Protein AF-W7WCW1-F1 (afdb_monomer_lite)

Foldseek 3Di:
DAWQKWWAFPDPVDDIDMDGDDDDPDPPDDDDDDDDDDPPPCPQVSVQLVLVQLLCLQVVVCPPPPHGRTDIHGPDDPVPSNDLQEDEAEDADLPRDHQAVVNVPDDPPCPRHYYYQYQADSVSDGHPVVNVVVVVVVCVVCVVCCVVCVVVVQVVCCVVPNDRDDDDDDDDDPVPPPPQDPVNVVVVVVVVVVVPVPDDDDPVVVPPPDDPPPDD

Structure (mmCIF, N/CA/C/O backbone):
data_AF-W7WCW1-F1
#
_entry.id   AF-W7WCW1-F1
#
loop_
_atom_site.group_PDB
_atom_site.id
_atom_site.type_symbol
_atom_site.label_atom_id
_atom_site.label_alt_id
_atom_site.label_comp_id
_atom_site.label_asym_id
_atom_site.label_entity_id
_atom_site.label_seq_id
_atom_site.pdbx_PDB_ins_code
_atom_site.Cartn_x
_atom_site.Cartn_y
_atom_site.Cartn_z
_atom_site.occupancy
_atom_site.B_iso_or_equiv
_atom_site.auth_seq_id
_atom_site.auth_comp_id
_atom_site.auth_asym_id
_atom_site.auth_atom_id
_atom_site.pdbx_PDB_model_num
ATOM 1 N N . MET A 1 1 ? -0.002 -15.034 -1.365 1.00 75.38 1 MET A N 1
ATOM 2 C CA . MET A 1 1 ? 0.483 -14.955 -2.762 1.00 75.38 1 MET A CA 1
ATOM 3 C C . MET A 1 1 ? 1.820 -14.253 -2.814 1.00 75.38 1 MET A C 1
ATOM 5 O O . MET A 1 1 ? 2.013 -13.288 -2.084 1.00 75.38 1 MET A O 1
ATOM 9 N N . LYS A 1 2 ? 2.737 -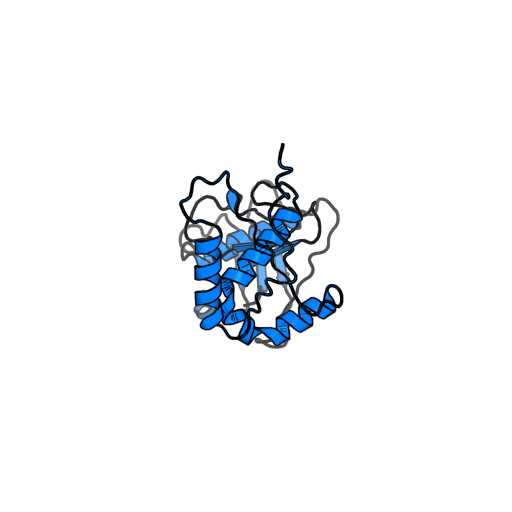14.757 -3.640 1.00 86.25 2 LYS A N 1
ATOM 10 C CA . LYS A 1 2 ? 4.131 -14.298 -3.705 1.00 86.25 2 LYS A CA 1
ATOM 11 C C . LYS A 1 2 ? 4.514 -14.122 -5.170 1.00 86.25 2 LYS A C 1
ATOM 13 O O . LYS A 1 2 ? 4.107 -14.931 -5.995 1.00 86.25 2 LYS A O 1
ATOM 18 N N . ILE A 1 3 ? 5.251 -13.070 -5.507 1.00 88.56 3 ILE A N 1
ATOM 19 C CA . ILE A 1 3 ? 5.678 -12.833 -6.892 1.00 88.56 3 ILE A CA 1
ATOM 20 C C . ILE A 1 3 ? 6.836 -13.784 -7.199 1.00 88.56 3 ILE A C 1
ATOM 22 O O . ILE A 1 3 ? 7.771 -13.877 -6.411 1.00 88.56 3 ILE A O 1
ATOM 26 N N . ARG A 1 4 ? 6.765 -14.492 -8.327 1.00 90.50 4 ARG A N 1
ATOM 27 C CA . ARG A 1 4 ? 7.848 -15.323 -8.867 1.00 90.50 4 ARG A CA 1
ATOM 28 C C . ARG A 1 4 ? 8.725 -14.516 -9.808 1.00 90.50 4 ARG A C 1
ATOM 30 O O . ARG A 1 4 ? 9.950 -14.530 -9.694 1.00 90.50 4 ARG A O 1
ATOM 37 N N . GLN A 1 5 ? 8.094 -13.803 -10.734 1.00 92.69 5 GLN A N 1
ATOM 38 C CA . GLN A 1 5 ? 8.798 -13.053 -11.760 1.00 92.69 5 GLN A CA 1
ATOM 39 C C . GLN A 1 5 ? 8.032 -11.784 -12.124 1.00 92.69 5 GLN A C 1
ATOM 41 O O . GLN A 1 5 ? 6.809 -11.790 -12.232 1.00 92.69 5 GLN A O 1
ATOM 46 N N . PHE A 1 6 ? 8.767 -10.705 -12.354 1.00 92.19 6 PHE A N 1
ATOM 47 C CA . PHE A 1 6 ? 8.274 -9.497 -13.003 1.00 92.19 6 PHE A CA 1
ATOM 48 C C . PHE A 1 6 ? 9.035 -9.296 -14.312 1.00 92.19 6 PHE A C 1
ATOM 50 O O . PHE A 1 6 ? 10.258 -9.427 -14.353 1.00 92.19 6 PHE A O 1
ATOM 57 N N . GLN A 1 7 ? 8.318 -8.970 -15.377 1.00 92.56 7 GLN A N 1
ATOM 58 C CA . GLN A 1 7 ? 8.866 -8.599 -16.671 1.00 92.56 7 GLN A CA 1
ATOM 59 C C . GLN A 1 7 ? 8.413 -7.180 -16.998 1.00 92.56 7 GLN A C 1
ATOM 61 O O . GLN A 1 7 ? 7.213 -6.913 -17.071 1.00 92.56 7 GLN A O 1
ATOM 66 N N . ALA A 1 8 ? 9.378 -6.285 -17.201 1.00 89.62 8 ALA A N 1
ATOM 67 C CA . ALA A 1 8 ? 9.096 -4.908 -17.573 1.00 89.62 8 ALA A CA 1
ATOM 68 C C . ALA A 1 8 ? 8.388 -4.838 -18.943 1.00 89.62 8 ALA A C 1
ATOM 70 O O . ALA A 1 8 ? 8.642 -5.690 -19.803 1.00 89.62 8 ALA A O 1
ATOM 71 N N . PRO A 1 9 ? 7.505 -3.847 -19.163 1.00 84.81 9 PRO A N 1
ATOM 72 C CA . PRO A 1 9 ? 6.907 -3.614 -20.473 1.00 84.81 9 PRO A CA 1
ATOM 73 C C . PRO A 1 9 ? 7.976 -3.327 -21.532 1.00 84.81 9 PRO A C 1
ATOM 75 O O . PRO A 1 9 ? 8.970 -2.655 -21.255 1.00 84.81 9 PRO A O 1
ATOM 78 N N . ASN A 1 10 ? 7.734 -3.801 -22.757 1.00 81.19 10 ASN A N 1
ATOM 79 C CA . ASN A 1 10 ? 8.479 -3.371 -23.939 1.00 81.19 10 ASN A CA 1
ATOM 80 C C . ASN A 1 10 ? 8.030 -1.951 -24.303 1.00 81.19 10 ASN A C 1
ATOM 82 O O . ASN A 1 10 ? 7.121 -1.758 -25.109 1.00 81.19 10 ASN A O 1
ATOM 86 N N . ASP A 1 11 ? 8.639 -0.965 -23.658 1.00 78.94 11 ASP A N 1
ATOM 87 C CA . ASP A 1 11 ? 8.530 0.443 -24.023 1.00 78.94 11 ASP A CA 1
ATOM 88 C C . ASP A 1 11 ? 9.738 0.794 -24.905 1.00 78.94 11 ASP A C 1
ATOM 90 O O . ASP A 1 11 ? 10.870 0.460 -24.555 1.00 78.94 11 ASP A O 1
ATOM 94 N N . SER A 1 12 ? 9.519 1.463 -26.042 1.00 60.91 12 SER A N 1
ATOM 95 C CA . SER A 1 12 ? 10.568 1.834 -27.011 1.00 60.91 12 SER A CA 1
ATOM 96 C C . SER A 1 12 ? 11.688 2.673 -26.402 1.00 60.91 12 SER A C 1
ATOM 98 O O . SER A 1 12 ? 12.758 2.816 -26.985 1.00 60.91 12 SER A O 1
ATOM 100 N N . SER A 1 13 ? 11.435 3.248 -25.232 1.00 75.50 13 SER A N 1
ATOM 101 C CA . SER A 1 13 ? 12.389 4.070 -24.515 1.00 75.50 13 SER A CA 1
ATOM 102 C C . SER A 1 13 ? 13.395 3.275 -23.668 1.00 75.50 13 SER A C 1
ATOM 104 O O . SER A 1 13 ? 14.397 3.871 -23.274 1.00 75.50 13 SER A O 1
ATOM 106 N N . PHE A 1 14 ? 13.200 1.968 -23.402 1.00 73.75 14 PHE A N 1
ATOM 107 C CA . PHE A 1 14 ? 14.056 1.211 -22.468 1.00 73.75 14 PHE A CA 1
ATOM 108 C C . PHE A 1 14 ? 14.305 -0.250 -22.840 1.00 73.75 14 PHE A C 1
ATOM 110 O O . PHE A 1 14 ? 13.447 -0.941 -23.380 1.00 73.75 14 PHE A O 1
ATOM 117 N N . THR A 1 15 ? 15.472 -0.752 -22.428 1.00 81.75 15 THR A N 1
ATOM 118 C CA . THR A 1 15 ? 15.785 -2.177 -22.506 1.00 81.75 15 THR A CA 1
ATOM 119 C C . THR A 1 15 ? 14.878 -2.952 -21.546 1.00 81.75 15 THR A C 1
ATOM 121 O O . THR A 1 15 ? 14.900 -2.686 -20.337 1.00 81.75 15 THR A O 1
ATOM 124 N N . PRO A 1 16 ? 14.080 -3.911 -22.038 1.00 84.12 16 PRO A N 1
ATOM 125 C CA . PRO A 1 16 ? 13.258 -4.741 -21.175 1.00 84.12 16 PRO A CA 1
ATOM 126 C C . PRO A 1 16 ? 14.143 -5.556 -20.233 1.00 84.12 16 PRO A C 1
ATOM 128 O O . PRO A 1 16 ? 15.179 -6.092 -20.623 1.00 84.12 16 PRO A O 1
ATOM 131 N N . PHE A 1 17 ? 13.713 -5.679 -18.981 1.00 90.25 17 PHE A N 1
ATOM 132 C CA . PHE A 1 17 ? 14.396 -6.485 -17.976 1.00 90.25 17 PHE A CA 1
ATOM 133 C C . PHE A 1 17 ? 13.415 -7.411 -17.262 1.00 90.25 17 PHE A C 1
ATOM 135 O O . PHE A 1 17 ? 12.197 -7.197 -17.257 1.00 90.25 17 PHE A O 1
ATOM 142 N N . LYS A 1 18 ? 13.967 -8.460 -16.651 1.00 93.00 18 LYS A N 1
ATOM 143 C CA . LYS A 1 18 ? 13.224 -9.434 -15.854 1.00 93.00 18 LYS A CA 1
ATOM 144 C C . LYS A 1 18 ? 13.789 -9.463 -14.441 1.00 93.00 18 LYS A C 1
ATOM 146 O O . LYS A 1 18 ? 14.995 -9.591 -14.260 1.00 93.00 18 LYS A O 1
ATOM 151 N N . LEU A 1 19 ? 12.910 -9.374 -13.451 1.00 92.69 19 LEU A N 1
ATOM 152 C CA . LEU A 1 19 ? 13.230 -9.606 -12.048 1.00 92.69 19 LEU A CA 1
ATOM 153 C C . LEU A 1 19 ? 12.704 -10.975 -11.651 1.00 92.69 19 LEU A C 1
ATOM 155 O O . LEU A 1 19 ? 11.523 -11.260 -11.839 1.00 92.69 19 LEU A O 1
ATOM 159 N N . ARG A 1 20 ? 13.576 -11.810 -11.091 1.00 94.38 20 ARG A N 1
ATOM 160 C CA . ARG A 1 20 ? 13.213 -13.106 -10.519 1.00 94.38 20 ARG A CA 1
ATOM 161 C C . ARG A 1 20 ? 13.348 -13.028 -9.011 1.00 94.38 20 ARG A C 1
ATOM 163 O O . ARG A 1 20 ? 14.376 -12.587 -8.506 1.00 94.38 20 ARG A O 1
ATOM 170 N N . PHE A 1 21 ? 12.306 -13.453 -8.317 1.00 91.75 21 PHE A N 1
ATOM 171 C CA . PHE A 1 21 ? 12.284 -13.522 -6.865 1.00 91.75 21 PHE A CA 1
ATOM 172 C C . PHE A 1 21 ? 12.574 -14.955 -6.428 1.00 91.75 21 PHE A C 1
ATOM 174 O O . PHE A 1 21 ? 12.247 -15.913 -7.137 1.00 91.75 21 PHE A O 1
ATOM 181 N N . SER A 1 22 ? 13.202 -15.108 -5.264 1.00 90.94 22 SER A N 1
ATOM 182 C CA . SER A 1 22 ? 13.456 -16.425 -4.690 1.00 90.94 22 SER A CA 1
ATOM 183 C C . SER A 1 22 ? 12.145 -17.166 -4.415 1.00 90.94 22 SER A C 1
ATOM 185 O O . SER A 1 22 ? 11.071 -16.578 -4.255 1.00 90.94 22 SER A O 1
ATOM 187 N N . ARG A 1 23 ? 12.224 -18.497 -4.401 1.00 88.25 23 ARG A N 1
ATOM 188 C CA . ARG A 1 23 ? 11.095 -19.322 -3.984 1.00 88.25 23 ARG A CA 1
ATOM 189 C C . ARG A 1 23 ? 10.981 -19.235 -2.456 1.00 88.25 23 ARG A C 1
ATOM 191 O O . ARG A 1 23 ? 12.004 -19.352 -1.787 1.00 88.25 23 ARG A O 1
ATOM 198 N N . PRO A 1 24 ? 9.780 -19.039 -1.895 1.00 86.69 24 PRO A N 1
ATOM 199 C CA . PRO A 1 24 ? 9.584 -19.171 -0.454 1.00 86.69 24 PRO A CA 1
ATOM 200 C C . PRO A 1 24 ? 9.846 -20.614 0.002 1.00 86.69 24 PRO A C 1
ATOM 202 O O . PRO A 1 24 ? 9.498 -21.549 -0.721 1.00 86.69 24 PRO A O 1
ATOM 205 N N . GLU A 1 25 ? 10.391 -20.796 1.205 1.00 87.50 25 GLU A N 1
ATOM 206 C CA . GLU A 1 25 ? 10.604 -22.129 1.790 1.00 87.50 25 GLU A CA 1
ATOM 207 C C . GLU A 1 25 ? 9.277 -22.865 2.004 1.00 87.50 25 GLU A C 1
ATOM 209 O O . GLU A 1 25 ? 9.130 -24.017 1.593 1.00 87.50 25 GLU A O 1
ATOM 214 N N . LYS A 1 26 ? 8.274 -22.175 2.563 1.00 86.19 26 LYS A N 1
ATOM 215 C CA . LYS A 1 26 ? 6.905 -22.690 2.707 1.00 86.19 26 LYS A CA 1
ATOM 216 C C . LYS A 1 26 ? 5.886 -21.748 2.081 1.00 86.19 26 LYS A C 1
ATOM 218 O O . LYS A 1 26 ? 6.089 -20.535 1.993 1.00 86.19 26 LYS A O 1
ATOM 223 N N . ALA A 1 27 ? 4.754 -22.302 1.649 1.00 79.31 27 ALA A N 1
ATOM 224 C CA . ALA A 1 27 ? 3.668 -21.530 1.042 1.00 79.31 27 ALA A CA 1
ATOM 225 C C . ALA A 1 27 ? 3.099 -20.468 2.002 1.00 79.31 27 ALA A C 1
ATOM 227 O O . ALA A 1 27 ? 2.873 -19.335 1.572 1.00 79.31 27 ALA A O 1
ATOM 228 N N . GLU A 1 28 ? 3.000 -20.797 3.289 1.00 81.00 28 GLU A N 1
ATOM 229 C CA . GLU A 1 28 ? 2.401 -19.953 4.334 1.00 81.00 28 GLU A CA 1
ATOM 230 C C . GLU A 1 28 ? 3.341 -18.871 4.886 1.00 81.00 28 GLU A C 1
ATOM 232 O O . GLU A 1 28 ? 2.880 -17.879 5.445 1.00 81.00 28 GLU A O 1
ATOM 237 N N . ASP A 1 29 ? 4.659 -19.023 4.713 1.00 82.50 29 ASP A N 1
ATOM 238 C CA . ASP A 1 29 ? 5.618 -18.112 5.344 1.00 82.50 29 ASP A CA 1
ATOM 239 C C . ASP A 1 29 ? 5.518 -16.694 4.776 1.00 82.50 29 ASP A C 1
ATOM 241 O O . ASP A 1 29 ? 5.300 -16.492 3.575 1.00 82.50 29 ASP A O 1
ATOM 245 N N . ASN A 1 30 ? 5.763 -15.697 5.626 1.00 81.19 30 ASN A N 1
ATOM 246 C CA . ASN A 1 30 ? 5.960 -14.330 5.163 1.00 81.19 30 ASN A CA 1
ATOM 247 C C . ASN A 1 30 ? 7.151 -14.282 4.202 1.00 81.19 30 ASN A C 1
ATOM 249 O O . ASN A 1 30 ? 8.205 -14.854 4.464 1.00 81.19 30 ASN A O 1
ATOM 253 N N . PHE A 1 31 ? 6.988 -13.578 3.086 1.00 84.94 31 PHE A N 1
ATOM 254 C CA . PHE A 1 31 ? 8.031 -13.446 2.079 1.00 84.94 31 PHE A CA 1
ATOM 255 C C . PHE A 1 31 ? 8.265 -11.974 1.787 1.00 84.94 31 PHE A C 1
ATOM 257 O O . PHE A 1 31 ? 7.342 -11.255 1.401 1.00 84.94 31 PHE A O 1
ATOM 264 N N . PHE A 1 32 ? 9.501 -11.533 1.984 1.00 87.19 32 PHE A N 1
ATOM 265 C CA . PHE A 1 32 ? 9.924 -10.167 1.728 1.00 87.19 32 PHE A CA 1
ATOM 266 C C . PHE A 1 32 ? 11.033 -10.162 0.682 1.00 87.19 32 PHE A C 1
ATOM 268 O O . PHE A 1 32 ? 11.808 -11.104 0.540 1.00 87.19 32 PHE A O 1
ATOM 275 N N . SER A 1 33 ? 11.094 -9.088 -0.090 1.00 87.00 33 SER A N 1
ATOM 276 C CA . SER A 1 33 ? 12.153 -8.866 -1.067 1.00 87.00 33 SER A CA 1
ATOM 277 C C . SER A 1 33 ? 12.586 -7.418 -0.977 1.00 87.00 33 SER A C 1
ATOM 279 O O . SER A 1 33 ? 11.750 -6.524 -0.848 1.00 87.00 33 SER A O 1
ATOM 281 N N . ILE A 1 34 ? 13.895 -7.192 -1.034 1.00 86.12 34 ILE A N 1
ATOM 282 C CA . ILE A 1 34 ? 14.480 -5.859 -0.930 1.00 86.12 34 ILE A CA 1
ATOM 283 C C . ILE A 1 34 ? 15.001 -5.471 -2.310 1.00 86.12 34 ILE A C 1
ATOM 285 O O . ILE A 1 34 ? 15.854 -6.150 -2.875 1.00 86.12 34 ILE A O 1
ATOM 289 N N . LEU A 1 35 ? 14.478 -4.374 -2.859 1.00 85.94 35 LEU A N 1
ATOM 290 C CA . LEU A 1 35 ? 14.935 -3.822 -4.131 1.00 85.94 35 LEU A CA 1
ATOM 291 C C . LEU A 1 35 ? 15.960 -2.713 -3.873 1.00 85.94 35 LEU A C 1
ATOM 293 O O . LEU A 1 35 ? 15.594 -1.597 -3.500 1.00 85.94 35 LEU A O 1
ATOM 297 N N . ILE A 1 36 ? 17.238 -3.017 -4.097 1.00 87.25 36 ILE A N 1
ATOM 298 C CA . ILE A 1 36 ? 18.366 -2.096 -3.893 1.00 87.25 36 ILE A CA 1
ATOM 299 C C . ILE A 1 36 ? 18.912 -1.642 -5.251 1.00 87.25 36 ILE A C 1
ATOM 301 O O . ILE A 1 36 ? 18.908 -2.386 -6.226 1.00 87.25 36 ILE A O 1
ATOM 305 N N . GLY A 1 37 ? 19.370 -0.396 -5.331 1.00 87.94 37 GLY A N 1
ATOM 306 C CA . GLY A 1 37 ? 20.040 0.150 -6.509 1.00 87.94 37 GLY A CA 1
ATOM 307 C C . GLY A 1 37 ? 20.341 1.635 -6.335 1.00 87.94 37 GLY A C 1
ATOM 308 O O . GLY A 1 37 ? 19.740 2.283 -5.474 1.00 87.94 37 GLY A O 1
ATOM 309 N N . ALA A 1 38 ? 21.232 2.184 -7.159 1.00 87.00 38 ALA A N 1
ATOM 310 C CA . ALA A 1 38 ? 21.599 3.601 -7.122 1.00 87.00 38 ALA A CA 1
ATOM 311 C C . ALA A 1 38 ? 20.397 4.543 -7.358 1.00 87.00 38 ALA A C 1
ATOM 313 O O . ALA A 1 38 ? 19.309 4.139 -7.789 1.00 87.00 38 ALA A O 1
ATOM 314 N N . ASN A 1 39 ? 20.561 5.830 -7.062 1.00 81.94 39 ASN A N 1
ATOM 315 C CA . ASN A 1 39 ? 19.558 6.826 -7.442 1.00 81.94 39 ASN A CA 1
ATOM 316 C C . ASN A 1 39 ? 19.414 6.867 -8.971 1.00 81.94 39 ASN A C 1
ATOM 318 O O . ASN A 1 39 ? 20.378 6.675 -9.701 1.00 81.94 39 ASN A O 1
ATOM 322 N N . GLY A 1 40 ? 18.185 7.042 -9.462 1.00 81.75 40 GLY A N 1
ATOM 323 C CA . GLY A 1 40 ? 17.901 6.997 -10.901 1.00 81.75 40 GLY A CA 1
ATOM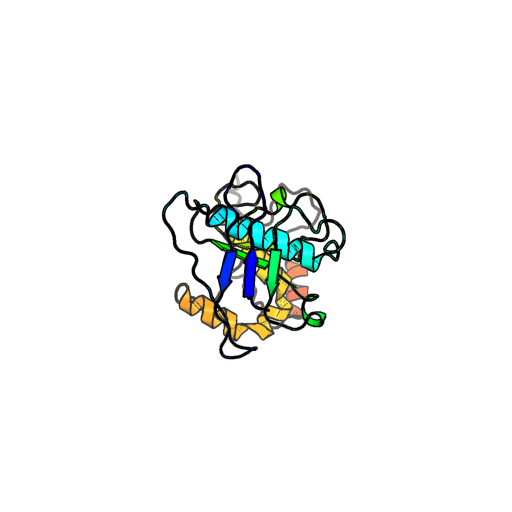 324 C C . GLY A 1 40 ? 17.694 5.595 -11.492 1.00 81.75 40 GLY A C 1
ATOM 325 O O . GLY A 1 40 ? 17.174 5.502 -12.599 1.00 81.75 40 GLY A O 1
ATOM 326 N N . THR A 1 41 ? 17.934 4.498 -10.753 1.00 85.25 41 THR A N 1
ATOM 327 C CA . THR A 1 41 ? 17.693 3.112 -11.236 1.00 85.25 41 THR A CA 1
ATOM 328 C C . THR A 1 41 ? 16.219 2.692 -11.260 1.00 85.25 41 THR A C 1
ATOM 330 O O . THR A 1 41 ? 15.892 1.511 -11.329 1.00 85.25 41 THR A O 1
ATOM 333 N N . ARG A 1 42 ? 15.296 3.659 -11.188 1.00 83.94 42 ARG A N 1
ATOM 334 C CA . ARG A 1 42 ? 13.858 3.461 -11.440 1.00 83.94 42 ARG A CA 1
ATOM 335 C C . ARG A 1 42 ? 13.136 2.482 -10.520 1.00 83.94 42 ARG A C 1
ATOM 337 O O . ARG A 1 42 ? 12.017 2.094 -10.829 1.00 83.94 42 ARG A O 1
ATOM 344 N N . LYS A 1 43 ? 13.694 2.181 -9.346 1.00 87.56 43 LYS A N 1
ATOM 345 C CA . LYS A 1 43 ? 13.060 1.345 -8.309 1.00 87.56 43 LYS A CA 1
ATOM 346 C C . LYS A 1 43 ? 11.569 1.666 -8.110 1.00 87.56 43 LYS A C 1
ATOM 348 O O . LYS A 1 43 ? 10.729 0.777 -8.156 1.00 87.56 43 LYS A O 1
ATOM 353 N N . SER A 1 44 ? 11.219 2.949 -7.986 1.00 81.50 44 SER A N 1
ATOM 354 C CA . SER A 1 44 ? 9.826 3.392 -7.817 1.00 81.50 44 SER A CA 1
ATOM 355 C C . SER A 1 44 ? 8.937 3.147 -9.044 1.00 81.50 44 SER A C 1
ATOM 357 O O . SER A 1 44 ? 7.745 2.902 -8.884 1.00 81.50 44 SER A O 1
ATOM 359 N N . ARG A 1 45 ? 9.494 3.209 -10.263 1.00 83.19 45 ARG A N 1
ATOM 360 C CA . ARG A 1 45 ? 8.775 2.878 -11.504 1.00 83.19 45 ARG A CA 1
ATOM 361 C C . ARG A 1 45 ? 8.490 1.380 -11.552 1.00 83.19 45 ARG A C 1
ATOM 363 O O . ARG A 1 45 ? 7.344 1.014 -11.734 1.00 83.19 45 ARG A O 1
ATOM 370 N N . THR A 1 46 ? 9.488 0.543 -11.277 1.00 87.62 46 THR A N 1
ATOM 371 C CA . THR A 1 46 ? 9.318 -0.915 -11.206 1.00 87.62 46 THR A CA 1
ATOM 372 C C . THR A 1 46 ? 8.226 -1.308 -10.211 1.00 87.62 46 THR A C 1
ATOM 374 O O . THR A 1 46 ? 7.354 -2.109 -10.529 1.00 87.62 46 THR A O 1
ATOM 377 N N . LEU A 1 47 ? 8.228 -0.712 -9.013 1.00 86.12 47 LEU A N 1
ATOM 378 C CA . LEU A 1 47 ? 7.190 -0.965 -8.009 1.00 86.12 47 LEU A CA 1
ATOM 379 C C . LEU A 1 47 ? 5.803 -0.515 -8.485 1.00 86.12 47 LEU A C 1
ATOM 381 O O . LEU A 1 47 ? 4.822 -1.206 -8.228 1.00 86.12 47 LEU A O 1
ATOM 385 N N . ARG A 1 48 ? 5.716 0.609 -9.205 1.00 81.56 48 ARG A N 1
ATOM 386 C CA . ARG A 1 48 ? 4.470 1.059 -9.838 1.00 81.56 48 ARG A CA 1
ATOM 387 C C . ARG A 1 48 ? 3.980 0.066 -10.883 1.00 81.56 48 ARG A C 1
ATOM 389 O O . ARG A 1 48 ? 2.826 -0.330 -10.811 1.00 81.56 48 ARG A O 1
ATOM 396 N N . ASP A 1 49 ? 4.853 -0.380 -11.778 1.00 85.38 49 ASP A N 1
ATOM 397 C CA . ASP A 1 49 ? 4.492 -1.323 -12.836 1.00 85.38 49 ASP A CA 1
ATOM 398 C C . ASP A 1 49 ? 4.006 -2.660 -12.236 1.00 85.38 49 ASP A C 1
ATOM 400 O O . ASP A 1 49 ? 3.008 -3.219 -12.689 1.00 85.38 49 ASP A O 1
ATOM 404 N N . ILE A 1 50 ? 4.635 -3.137 -11.151 1.00 86.75 50 ILE A N 1
ATOM 405 C CA . ILE A 1 50 ? 4.168 -4.310 -10.389 1.00 86.75 50 ILE A CA 1
ATOM 406 C C . ILE A 1 50 ? 2.761 -4.080 -9.818 1.00 86.75 50 ILE A C 1
ATOM 408 O O . ILE A 1 50 ? 1.904 -4.955 -9.942 1.00 86.75 50 ILE A O 1
ATOM 412 N N . ILE A 1 51 ? 2.508 -2.922 -9.196 1.00 83.50 51 ILE A N 1
ATOM 413 C CA . ILE A 1 51 ? 1.193 -2.578 -8.627 1.00 83.50 51 ILE A CA 1
ATOM 414 C C . ILE A 1 51 ? 0.129 -2.503 -9.726 1.00 83.50 51 ILE A C 1
ATOM 416 O O . ILE A 1 51 ? -0.980 -3.012 -9.542 1.00 83.50 51 ILE A O 1
ATOM 420 N N . ASP A 1 52 ? 0.456 -1.899 -10.865 1.00 80.44 52 ASP A N 1
ATOM 421 C CA . ASP A 1 52 ? -0.460 -1.741 -11.991 1.00 80.44 52 ASP A CA 1
ATOM 422 C C . ASP A 1 52 ? -0.817 -3.102 -12.601 1.00 80.44 52 ASP A C 1
ATOM 424 O O . ASP A 1 52 ? -1.998 -3.389 -12.823 1.00 80.44 52 ASP A O 1
ATOM 428 N N . LEU A 1 53 ? 0.173 -3.979 -12.796 1.00 82.88 53 LEU A N 1
ATOM 429 C CA . LEU A 1 53 ? -0.039 -5.353 -13.259 1.00 82.88 53 LEU A CA 1
ATOM 430 C C . LEU A 1 53 ? -0.876 -6.163 -12.264 1.00 82.88 53 LEU A C 1
ATOM 432 O O . LEU A 1 53 ? -1.882 -6.758 -12.652 1.00 82.88 53 LEU A O 1
ATOM 436 N N . ALA A 1 54 ? -0.531 -6.123 -10.976 1.00 82.94 54 ALA A N 1
ATOM 437 C CA . ALA A 1 54 ? -1.289 -6.788 -9.916 1.00 82.94 54 ALA A CA 1
ATOM 438 C C . ALA A 1 54 ? -2.750 -6.304 -9.862 1.00 82.94 54 ALA A C 1
ATOM 440 O O . ALA A 1 54 ? -3.679 -7.099 -9.707 1.00 82.94 54 ALA A O 1
ATOM 441 N N . SER A 1 55 ? -2.971 -5.002 -10.054 1.00 78.31 55 SER A N 1
ATOM 442 C CA . SER A 1 55 ? -4.311 -4.410 -10.054 1.00 78.31 55 SER A CA 1
ATOM 443 C C . SER A 1 55 ? -5.157 -4.860 -11.246 1.00 78.31 55 SER A C 1
ATOM 445 O O . SER A 1 55 ? -6.363 -5.095 -11.107 1.00 78.31 55 SER A O 1
ATOM 447 N N . ARG A 1 56 ? -4.534 -5.009 -12.422 1.00 76.94 56 ARG A N 1
ATOM 448 C CA . ARG A 1 56 ? -5.186 -5.543 -13.629 1.00 76.94 56 ARG A CA 1
ATOM 449 C C . ARG A 1 56 ? -5.544 -7.017 -13.467 1.00 76.94 56 ARG A C 1
ATOM 451 O O . ARG A 1 56 ? -6.668 -7.391 -13.795 1.00 76.94 56 ARG A O 1
ATOM 458 N N . MET A 1 57 ? -4.642 -7.818 -12.891 1.00 76.81 57 MET A N 1
ATOM 459 C CA . MET A 1 57 ? -4.899 -9.231 -12.581 1.00 76.81 57 MET A CA 1
ATOM 460 C C . MET A 1 57 ? -6.111 -9.400 -11.655 1.00 76.81 57 MET A C 1
ATOM 462 O O . MET A 1 57 ? -6.963 -10.248 -11.908 1.00 76.81 57 MET A O 1
ATOM 466 N N . ALA A 1 58 ? -6.241 -8.548 -10.633 1.00 75.38 58 ALA A N 1
ATOM 467 C CA . ALA A 1 58 ? -7.382 -8.580 -9.718 1.00 75.38 58 ALA A CA 1
ATOM 468 C C . ALA A 1 58 ? -8.717 -8.179 -10.382 1.00 75.38 58 ALA A C 1
ATOM 470 O O . ALA A 1 58 ? -9.772 -8.669 -9.993 1.00 75.38 58 ALA A O 1
ATOM 471 N N . SER A 1 59 ? -8.689 -7.306 -11.398 1.00 69.12 59 SER A N 1
ATOM 472 C CA . SER A 1 59 ? -9.897 -6.706 -11.994 1.00 69.12 59 SER A CA 1
ATOM 473 C C . SER A 1 59 ? -10.553 -7.542 -13.110 1.00 69.12 59 SER A C 1
ATOM 475 O O . SER A 1 59 ? -11.449 -7.031 -13.773 1.00 69.12 59 SER A O 1
ATOM 477 N N . ARG A 1 60 ? -10.109 -8.784 -13.372 1.00 61.28 60 ARG A N 1
ATOM 478 C CA . ARG A 1 60 ? -10.543 -9.642 -14.509 1.00 61.28 60 ARG A CA 1
ATOM 479 C C . ARG A 1 60 ? -10.342 -9.058 -15.924 1.00 61.28 60 ARG A C 1
ATOM 481 O O . ARG A 1 60 ? -10.645 -9.733 -16.895 1.00 61.28 60 ARG A O 1
ATOM 488 N N . GLU A 1 61 ? -9.735 -7.880 -16.067 1.00 58.50 61 GLU A N 1
ATOM 489 C CA . GLU A 1 61 ? -9.368 -7.263 -17.361 1.00 58.50 61 GLU A CA 1
ATOM 490 C C . GLU A 1 61 ? -8.121 -7.883 -18.015 1.00 58.50 61 GLU A C 1
ATOM 492 O O . GLU A 1 61 ? -7.620 -7.388 -19.022 1.00 58.50 61 GLU A O 1
ATOM 497 N N . ALA A 1 62 ? -7.575 -8.947 -17.426 1.00 52.84 62 ALA A N 1
ATOM 498 C CA . ALA A 1 62 ? -6.298 -9.530 -17.817 1.00 52.84 62 ALA A CA 1
ATOM 499 C C . ALA A 1 62 ? -6.288 -10.153 -19.228 1.00 52.84 62 ALA A C 1
ATOM 501 O O . ALA A 1 62 ? -5.210 -10.396 -19.759 1.00 52.84 62 ALA A O 1
ATOM 502 N N . LEU A 1 63 ? -7.452 -10.402 -19.837 1.00 50.34 63 LEU A N 1
ATOM 503 C CA . LEU A 1 63 ? -7.550 -11.120 -21.111 1.00 50.34 63 LEU A CA 1
ATOM 504 C C . LEU A 1 63 ? -7.382 -10.236 -22.360 1.00 50.34 63 LEU A C 1
ATOM 506 O O . LEU A 1 63 ? -7.023 -10.768 -23.403 1.00 50.34 63 LEU A O 1
ATOM 510 N N . GLU A 1 64 ? -7.558 -8.911 -22.282 1.00 48.31 64 GLU A N 1
ATOM 511 C CA . GLU A 1 64 ? -7.650 -8.073 -23.499 1.00 48.31 64 GLU A CA 1
ATOM 512 C C . GLU A 1 64 ? -6.397 -7.242 -23.842 1.00 48.31 64 GLU A C 1
ATOM 514 O O . GLU A 1 64 ? -6.300 -6.710 -24.943 1.00 48.31 64 GLU A O 1
ATOM 519 N N . TYR A 1 65 ? -5.387 -7.151 -22.967 1.00 48.38 65 TYR A N 1
ATOM 520 C CA . TYR A 1 65 ? -4.242 -6.231 -23.165 1.00 48.38 65 TYR A CA 1
ATOM 521 C C . TYR A 1 65 ? -2.861 -6.912 -23.184 1.00 48.38 65 TYR A C 1
ATOM 523 O O . TYR A 1 65 ? -1.852 -6.312 -22.801 1.00 48.38 65 TYR A O 1
ATOM 531 N N . GLY A 1 66 ? -2.808 -8.164 -23.647 1.00 48.16 66 GLY A N 1
ATOM 532 C CA . GLY A 1 66 ? -1.695 -9.101 -23.446 1.00 48.16 66 GLY A CA 1
ATOM 533 C C . GLY A 1 66 ? -0.292 -8.700 -23.927 1.00 48.16 66 GLY A C 1
ATOM 534 O O . GLY A 1 66 ? 0.668 -9.296 -23.459 1.00 48.16 66 GLY A O 1
ATOM 535 N N . ASN A 1 67 ? -0.107 -7.693 -24.788 1.00 51.94 67 ASN A N 1
ATOM 536 C CA . ASN A 1 67 ? 1.170 -7.579 -25.520 1.00 51.94 67 ASN A CA 1
ATOM 537 C C . ASN A 1 67 ? 1.999 -6.301 -25.286 1.00 51.94 67 ASN A C 1
ATOM 539 O O . ASN A 1 67 ? 3.113 -6.219 -25.796 1.00 51.94 67 ASN A O 1
ATOM 543 N N . LYS A 1 68 ? 1.530 -5.312 -24.505 1.00 56.50 68 LYS A N 1
ATOM 544 C CA . LYS A 1 68 ? 2.284 -4.047 -24.283 1.00 56.50 68 LYS A CA 1
ATOM 545 C C . LYS A 1 68 ? 2.583 -3.692 -22.819 1.00 56.50 68 LYS A C 1
ATOM 547 O O . LYS A 1 68 ? 3.291 -2.726 -22.565 1.00 56.50 68 LYS A O 1
ATOM 552 N N . ALA A 1 69 ? 2.068 -4.447 -21.847 1.00 68.69 69 ALA A N 1
ATOM 553 C CA . ALA A 1 69 ? 2.057 -4.023 -20.441 1.00 68.69 69 ALA A CA 1
ATOM 554 C C . ALA A 1 69 ? 3.149 -4.639 -19.542 1.00 68.69 69 ALA A C 1
ATOM 556 O O . ALA A 1 69 ? 3.240 -4.263 -18.377 1.00 68.69 69 ALA A O 1
ATOM 557 N N . GLY A 1 70 ? 3.984 -5.547 -20.059 1.00 83.00 70 GLY A N 1
ATOM 558 C CA . GLY A 1 70 ? 4.872 -6.367 -19.226 1.00 83.00 70 GLY A CA 1
ATOM 559 C C . GLY A 1 70 ? 4.146 -7.596 -18.672 1.00 83.00 70 GLY A C 1
ATOM 560 O O . GLY A 1 70 ? 3.057 -7.932 -19.133 1.00 83.00 70 GLY A O 1
ATOM 561 N N . GLY A 1 71 ? 4.750 -8.287 -17.705 1.00 86.94 71 GLY A N 1
ATOM 562 C CA . GLY A 1 71 ? 4.212 -9.535 -17.156 1.00 86.94 71 GLY A CA 1
ATOM 563 C C . GLY A 1 71 ? 4.502 -9.710 -15.670 1.00 86.94 71 GLY A C 1
ATOM 564 O O . GLY A 1 71 ? 5.566 -9.328 -15.186 1.00 86.94 71 GLY A O 1
ATOM 565 N N . LEU A 1 72 ? 3.555 -10.302 -14.944 1.00 87.44 72 LEU A N 1
ATOM 566 C CA . LEU A 1 72 ? 3.713 -10.667 -13.541 1.00 87.44 72 LEU A CA 1
ATOM 567 C C . LEU A 1 72 ? 3.352 -12.142 -13.370 1.00 87.44 72 LEU A C 1
ATOM 569 O O . LEU A 1 72 ? 2.231 -12.555 -13.650 1.00 87.44 72 LEU A O 1
ATOM 573 N N . GLU A 1 73 ? 4.315 -12.930 -12.913 1.00 87.69 73 GLU A N 1
ATOM 574 C CA . GLU A 1 73 ? 4.145 -14.343 -12.602 1.00 87.69 73 GLU A CA 1
ATOM 575 C C . GLU A 1 73 ? 4.137 -14.512 -11.083 1.00 87.69 73 GLU A C 1
ATOM 577 O O . GLU A 1 73 ? 5.001 -13.967 -10.389 1.00 87.69 73 GLU A O 1
ATOM 582 N N . LEU A 1 74 ? 3.171 -15.262 -10.557 1.00 86.44 74 LEU A N 1
ATOM 583 C CA . LEU A 1 74 ? 3.021 -15.516 -9.125 1.00 86.44 74 LEU A CA 1
ATOM 584 C C . LEU A 1 74 ? 3.383 -16.970 -8.802 1.00 86.44 74 LEU A C 1
ATOM 586 O O . LEU A 1 74 ? 3.176 -17.870 -9.609 1.00 86.44 74 LEU A O 1
ATOM 590 N N . TRP A 1 75 ? 3.902 -17.199 -7.600 1.00 84.44 75 TRP A N 1
ATOM 591 C CA . TRP A 1 75 ? 3.951 -18.525 -6.997 1.00 84.44 75 TRP A CA 1
ATOM 592 C C . TRP A 1 75 ? 2.527 -18.925 -6.573 1.00 84.44 75 TRP A C 1
ATOM 594 O O . TRP A 1 75 ? 1.916 -18.214 -5.770 1.00 84.44 75 TRP A O 1
ATOM 604 N N . GLY A 1 76 ? 2.021 -20.036 -7.115 1.00 74.06 76 GLY A N 1
ATOM 605 C CA . GLY A 1 76 ? 0.657 -20.546 -6.903 1.00 74.06 76 GLY A CA 1
ATOM 606 C C . GLY A 1 76 ? 0.036 -21.053 -8.213 1.00 74.06 76 GLY A C 1
ATOM 607 O O . GLY A 1 76 ? 0.493 -20.689 -9.296 1.00 74.06 76 GLY A O 1
ATOM 608 N N . GLY A 1 77 ? -0.969 -21.930 -8.137 1.00 64.19 77 GLY A N 1
ATOM 609 C CA . GLY A 1 77 ? -1.671 -22.446 -9.324 1.00 64.19 77 GLY A CA 1
ATOM 610 C C . GLY A 1 77 ? -2.543 -21.378 -10.002 1.00 64.19 77 GLY A C 1
ATOM 611 O O . GLY A 1 77 ? -2.945 -20.404 -9.369 1.00 64.19 77 GLY A O 1
ATOM 612 N N . SER A 1 78 ? -2.897 -21.561 -11.281 1.00 58.88 78 SER A N 1
ATOM 613 C CA . SER A 1 78 ? -3.699 -20.583 -12.047 1.00 58.88 78 SER A CA 1
ATOM 614 C C . SER A 1 78 ? -5.071 -20.266 -11.426 1.00 58.88 78 SER A C 1
ATOM 616 O O . SER A 1 78 ? -5.608 -19.176 -11.620 1.00 58.88 78 SER A O 1
ATOM 618 N N . LEU A 1 79 ? -5.611 -21.189 -10.625 1.00 57.75 79 LEU A N 1
ATOM 619 C CA . LEU A 1 79 ? -6.855 -21.030 -9.867 1.00 57.75 79 LEU A CA 1
ATOM 620 C C . LEU A 1 79 ? -6.714 -20.078 -8.661 1.00 57.75 79 LEU A C 1
ATOM 622 O O . LEU A 1 79 ? -7.686 -19.415 -8.298 1.00 57.75 79 LEU A O 1
ATOM 626 N N . GLU A 1 80 ? -5.514 -19.934 -8.089 1.00 55.59 80 GLU A N 1
ATOM 627 C CA . GLU A 1 80 ? -5.226 -19.016 -6.971 1.00 55.59 80 GLU A CA 1
ATOM 628 C C . GLU A 1 80 ? -4.945 -17.577 -7.430 1.00 55.59 80 GLU A C 1
ATOM 630 O O . GLU A 1 80 ? -5.054 -16.637 -6.640 1.00 55.59 80 GLU A O 1
ATOM 635 N N . LEU A 1 81 ? -4.661 -17.368 -8.724 1.00 52.34 81 LEU A N 1
ATOM 636 C CA . LEU A 1 81 ? -4.382 -16.047 -9.318 1.00 52.34 81 LEU A CA 1
ATOM 637 C C . LEU A 1 81 ? -5.533 -15.037 -9.144 1.00 52.34 81 LEU A C 1
ATOM 639 O O . LEU A 1 81 ? -5.349 -13.841 -9.368 1.00 52.34 81 LEU A O 1
ATOM 643 N N . ARG A 1 82 ? -6.721 -15.492 -8.727 1.00 57.91 82 ARG A N 1
ATOM 644 C CA . ARG A 1 82 ? -7.918 -14.664 -8.523 1.00 57.91 82 ARG A CA 1
ATOM 645 C C . ARG A 1 82 ? -7.934 -13.846 -7.226 1.00 57.91 82 ARG A C 1
ATOM 647 O O . ARG A 1 82 ? -8.913 -13.139 -7.009 1.00 57.91 82 ARG A O 1
ATOM 654 N N . SER A 1 83 ? -6.928 -13.918 -6.348 1.00 66.38 83 SER A N 1
ATOM 655 C CA . SER A 1 83 ? -7.122 -13.461 -4.960 1.00 66.38 83 SER A CA 1
ATOM 656 C C . SER A 1 83 ? -6.191 -12.355 -4.445 1.00 66.38 83 SER A C 1
ATOM 658 O O . SER A 1 83 ? -5.910 -12.334 -3.241 1.00 66.38 83 SER A O 1
ATOM 660 N N . ILE A 1 84 ? -5.684 -11.426 -5.275 1.00 75.75 84 ILE A N 1
ATOM 661 C CA . ILE A 1 84 ? -4.998 -10.242 -4.713 1.00 75.75 84 ILE A CA 1
ATOM 662 C C . ILE A 1 84 ? -6.093 -9.388 -4.078 1.00 75.75 84 ILE A C 1
ATOM 664 O O . ILE A 1 84 ? -6.776 -8.636 -4.760 1.00 75.75 84 ILE A O 1
ATOM 668 N N . ARG A 1 85 ? -6.294 -9.554 -2.767 1.00 76.94 85 ARG A N 1
ATOM 669 C CA . ARG A 1 85 ? -7.343 -8.846 -2.018 1.00 76.94 85 ARG A CA 1
ATOM 670 C C . ARG A 1 85 ? -6.945 -7.409 -1.703 1.00 76.94 85 ARG A C 1
ATOM 672 O O . ARG A 1 85 ? -7.793 -6.529 -1.642 1.00 76.94 85 ARG A O 1
ATOM 679 N N . LYS A 1 86 ? -5.651 -7.188 -1.458 1.00 81.94 86 LYS A N 1
ATOM 680 C CA . LYS A 1 86 ? -5.114 -5.902 -1.025 1.00 81.94 86 LYS A CA 1
ATOM 681 C C . LYS A 1 86 ? -3.658 -5.755 -1.439 1.00 81.94 86 LYS A C 1
ATOM 683 O O . LYS A 1 86 ? -2.867 -6.683 -1.309 1.00 81.94 86 LYS A O 1
ATOM 688 N N . ILE A 1 87 ? -3.315 -4.554 -1.866 1.00 81.69 87 ILE A N 1
ATOM 689 C CA . ILE A 1 87 ? -1.973 -4.063 -2.121 1.00 81.69 87 ILE A CA 1
ATOM 690 C C . ILE A 1 87 ? -1.758 -2.907 -1.147 1.00 81.69 87 ILE A C 1
ATOM 692 O O . ILE A 1 87 ? -2.536 -1.950 -1.123 1.00 81.69 87 ILE A O 1
ATOM 696 N N . ILE A 1 88 ? -0.721 -3.010 -0.320 1.00 81.62 88 ILE A N 1
ATOM 697 C CA . ILE A 1 88 ? -0.355 -1.975 0.645 1.00 81.62 88 ILE A CA 1
ATOM 698 C C . ILE A 1 88 ? 1.029 -1.460 0.269 1.00 81.62 88 ILE A C 1
ATOM 700 O O . ILE A 1 88 ? 1.992 -2.220 0.261 1.00 81.62 88 ILE A O 1
ATOM 704 N N . ALA A 1 89 ? 1.119 -0.173 -0.044 1.00 81.12 89 ALA A N 1
ATOM 705 C CA . ALA A 1 89 ? 2.380 0.529 -0.216 1.00 81.12 89 ALA A CA 1
ATOM 706 C C . ALA A 1 89 ? 2.689 1.302 1.068 1.00 81.12 89 ALA A C 1
ATOM 708 O O . ALA A 1 89 ? 1.896 2.146 1.483 1.00 81.12 89 ALA A O 1
ATOM 709 N N . LEU A 1 90 ? 3.828 1.007 1.692 1.00 78.25 90 LEU A N 1
ATOM 710 C CA . LEU A 1 90 ? 4.303 1.665 2.907 1.00 78.25 90 LEU A CA 1
ATOM 711 C C . LEU A 1 90 ? 5.532 2.518 2.571 1.00 78.25 90 LEU A C 1
ATOM 713 O O . LEU A 1 90 ? 6.456 2.031 1.922 1.00 78.25 90 LEU A O 1
ATOM 717 N N . SER A 1 91 ? 5.560 3.764 3.034 1.00 77.31 91 SER A N 1
ATOM 718 C CA . SER A 1 91 ? 6.724 4.642 2.927 1.00 77.31 91 SER A CA 1
ATOM 719 C C . SER A 1 91 ? 7.008 5.357 4.243 1.00 77.31 91 SER A C 1
ATOM 721 O O . SER A 1 91 ? 6.107 5.923 4.863 1.00 77.31 91 SER A O 1
ATOM 723 N N . GLY A 1 92 ? 8.284 5.368 4.632 1.00 72.31 92 GLY A N 1
ATOM 724 C CA . GLY A 1 92 ? 8.786 6.152 5.761 1.00 72.31 92 GLY A CA 1
ATOM 725 C C . GLY A 1 92 ? 9.303 7.540 5.371 1.00 72.31 92 GLY A C 1
ATOM 726 O O . GLY A 1 92 ? 9.526 8.366 6.252 1.00 72.31 92 GLY A O 1
ATOM 727 N N . VAL A 1 93 ? 9.489 7.824 4.074 1.00 72.12 93 VAL A N 1
ATOM 728 C CA . VAL A 1 93 ? 10.182 9.034 3.608 1.00 72.12 93 VAL A CA 1
ATOM 729 C C . VAL A 1 93 ? 9.315 9.835 2.646 1.00 72.12 93 VAL A C 1
ATOM 731 O O . VAL A 1 93 ? 8.748 9.327 1.685 1.00 72.12 93 VAL A O 1
ATOM 734 N N . ALA A 1 94 ? 9.264 11.150 2.856 1.00 68.06 94 ALA A N 1
ATOM 735 C CA . ALA A 1 94 ? 8.525 12.080 2.007 1.00 68.06 94 ALA A CA 1
ATOM 736 C C . ALA A 1 94 ? 9.002 12.126 0.549 1.00 68.06 94 ALA A C 1
ATOM 738 O O . ALA A 1 94 ? 8.305 12.677 -0.299 1.00 68.06 94 ALA A O 1
ATOM 739 N N . THR A 1 95 ? 10.174 11.591 0.222 1.00 71.69 95 THR A N 1
ATOM 740 C CA . THR A 1 95 ? 10.714 11.577 -1.141 1.00 71.69 95 THR A CA 1
ATOM 741 C C . THR A 1 95 ? 10.263 10.358 -1.942 1.00 71.69 95 THR A C 1
ATOM 743 O O . THR A 1 95 ? 10.258 10.442 -3.176 1.00 71.69 95 THR A O 1
ATOM 746 N N . ASP A 1 96 ? 9.795 9.292 -1.287 1.00 73.31 96 ASP A N 1
ATOM 747 C CA . ASP A 1 96 ? 9.334 8.083 -1.963 1.00 73.31 96 ASP A CA 1
ATOM 748 C C . ASP A 1 96 ? 8.139 8.384 -2.866 1.00 73.31 96 ASP A C 1
ATOM 750 O O . ASP A 1 96 ? 7.161 9.036 -2.488 1.00 73.31 96 ASP A O 1
ATOM 754 N N . ARG A 1 97 ? 8.223 7.903 -4.107 1.00 70.19 97 ARG A N 1
ATOM 755 C CA . ARG A 1 97 ? 7.218 8.153 -5.145 1.00 70.19 97 ARG A CA 1
ATOM 756 C C . ARG A 1 97 ? 6.423 6.891 -5.459 1.00 70.19 97 ARG A C 1
ATOM 758 O O . ARG A 1 97 ? 6.523 6.351 -6.562 1.00 70.19 97 ARG A O 1
ATOM 765 N N . PHE A 1 98 ? 5.616 6.433 -4.509 1.00 74.00 98 PHE A N 1
ATOM 766 C CA . PHE A 1 98 ? 4.597 5.425 -4.799 1.00 74.00 98 PHE A CA 1
ATOM 767 C C . PHE A 1 98 ? 3.429 6.039 -5.593 1.00 74.00 98 PHE A C 1
ATOM 769 O O . PHE A 1 98 ? 3.228 7.255 -5.545 1.00 74.00 98 PHE A O 1
ATOM 776 N N . PRO A 1 99 ? 2.680 5.240 -6.372 1.00 67.25 99 PRO A N 1
ATOM 777 C CA . PRO A 1 99 ? 1.470 5.714 -7.042 1.00 67.25 99 PRO A CA 1
ATOM 778 C C . PRO A 1 99 ? 0.471 6.242 -6.006 1.00 67.25 99 PRO A C 1
ATOM 780 O O . PRO A 1 99 ? 0.245 5.593 -4.980 1.00 67.25 99 PRO A O 1
ATOM 783 N N . SER A 1 100 ? -0.138 7.401 -6.259 1.00 65.69 100 SER A N 1
ATOM 784 C CA . SER A 1 100 ? -1.245 7.872 -5.426 1.00 65.69 100 SER A CA 1
ATOM 785 C C . SER A 1 100 ? -2.566 7.292 -5.939 1.00 65.69 100 SER A C 1
ATOM 787 O O . SER A 1 100 ? -2.679 6.864 -7.089 1.00 65.69 100 SER A O 1
ATOM 789 N N . ARG A 1 101 ? -3.610 7.287 -5.102 1.00 62.47 101 ARG A N 1
ATOM 790 C CA . ARG A 1 101 ? -4.956 6.871 -5.539 1.00 62.47 101 ARG A CA 1
ATOM 791 C C . ARG A 1 101 ? -5.469 7.697 -6.726 1.00 62.47 101 ARG A C 1
ATOM 793 O O . ARG A 1 101 ? -6.208 7.172 -7.550 1.00 62.47 101 ARG A O 1
ATOM 800 N N . LEU A 1 102 ? -5.020 8.947 -6.870 1.00 54.38 102 LEU A N 1
ATOM 801 C CA . LEU A 1 102 ? -5.389 9.819 -7.989 1.00 54.38 102 LEU A CA 1
ATOM 802 C C . LEU A 1 102 ? -4.779 9.383 -9.320 1.00 54.38 102 LEU A C 1
ATOM 804 O O . LEU A 1 102 ? -5.407 9.576 -10.356 1.00 54.38 102 LEU A O 1
ATOM 808 N N . THR A 1 103 ? -3.593 8.768 -9.316 1.00 57.25 103 THR A N 1
ATOM 809 C CA . THR A 1 103 ? -3.004 8.231 -10.553 1.00 57.25 103 THR A CA 1
ATOM 810 C C . THR A 1 103 ? -3.703 6.957 -11.027 1.00 57.25 103 THR A C 1
ATOM 812 O O . THR A 1 103 ? -3.563 6.586 -12.183 1.00 57.25 103 THR A O 1
ATOM 815 N N . LEU A 1 104 ? -4.504 6.321 -10.164 1.00 59.88 104 LEU A N 1
ATOM 816 C CA . LEU A 1 104 ? -5.338 5.164 -10.504 1.00 59.88 104 LEU A CA 1
ATOM 817 C C . LEU A 1 104 ? -6.735 5.571 -11.024 1.00 59.88 104 LEU A C 1
ATOM 819 O O . LEU A 1 104 ? -7.633 4.726 -11.089 1.00 59.88 104 LEU A O 1
ATOM 823 N N . ARG A 1 105 ? -6.941 6.857 -11.370 1.00 49.62 105 ARG A N 1
ATOM 824 C CA . ARG A 1 105 ? -8.199 7.390 -11.920 1.00 49.62 105 ARG A CA 1
ATOM 825 C C . ARG A 1 105 ? -8.642 6.553 -13.121 1.00 49.62 105 ARG A C 1
ATOM 827 O O . ARG A 1 105 ? -8.007 6.545 -14.166 1.00 49.62 105 ARG A O 1
ATOM 834 N N . GLY A 1 106 ? -9.748 5.844 -12.931 1.00 54.66 106 GLY A N 1
ATOM 835 C CA . GLY A 1 106 ? -10.356 4.994 -13.947 1.00 54.66 106 GLY A CA 1
ATOM 836 C C . GLY A 1 106 ? -11.427 4.065 -13.389 1.00 54.66 106 GLY A C 1
ATOM 837 O O . GLY A 1 106 ? -12.363 3.739 -14.105 1.00 54.66 106 GLY A O 1
ATOM 838 N N . LYS A 1 107 ? -11.357 3.663 -12.109 1.00 53.88 107 LYS A N 1
ATOM 839 C CA . LYS A 1 107 ? -12.337 2.723 -11.534 1.00 53.88 107 LYS A CA 1
ATOM 840 C C . LYS A 1 107 ? -12.661 3.032 -10.078 1.00 53.88 107 LYS A C 1
ATOM 842 O O . LYS A 1 107 ? -11.837 2.799 -9.198 1.00 53.88 107 LYS A O 1
ATOM 847 N N . ARG A 1 108 ? -13.883 3.526 -9.838 1.00 53.62 108 ARG A N 1
ATOM 848 C CA . ARG A 1 108 ? -14.449 3.809 -8.502 1.00 53.62 108 ARG A CA 1
ATOM 849 C C . ARG A 1 108 ? -14.395 2.599 -7.553 1.00 53.62 108 ARG A C 1
ATOM 851 O O . ARG A 1 108 ? -14.348 2.794 -6.349 1.00 53.62 108 ARG A O 1
ATOM 858 N N . ASP A 1 109 ? -14.292 1.387 -8.094 1.00 55.03 109 ASP A N 1
ATOM 859 C CA . ASP A 1 109 ? -14.319 0.123 -7.345 1.00 55.03 109 ASP A CA 1
ATOM 860 C C . ASP A 1 109 ? -12.940 -0.356 -6.830 1.00 55.03 109 ASP A C 1
ATOM 862 O O . ASP A 1 109 ? -12.819 -1.363 -6.142 1.00 55.03 109 ASP A O 1
ATOM 866 N N . ARG A 1 110 ? -11.846 0.360 -7.142 1.00 59.00 110 ARG A N 1
ATOM 867 C CA . ARG A 1 110 ? -10.478 -0.026 -6.720 1.00 59.00 110 ARG A CA 1
ATOM 868 C C . ARG A 1 110 ? -10.048 0.540 -5.362 1.00 59.00 110 ARG A C 1
ATOM 870 O O . ARG A 1 110 ? -8.905 0.324 -4.952 1.00 59.00 110 ARG A O 1
ATOM 877 N N . GLY A 1 111 ? -10.931 1.257 -4.660 1.00 60.34 111 GLY A N 1
ATOM 878 C CA . GLY A 1 111 ? -10.632 1.873 -3.359 1.00 60.34 111 GLY A CA 1
ATOM 879 C C . GLY A 1 111 ? -10.139 0.865 -2.315 1.00 60.34 111 GLY A C 1
ATOM 880 O O . GLY A 1 111 ? -9.214 1.166 -1.548 1.00 60.34 111 GLY A O 1
ATOM 881 N N . ASP A 1 112 ? -10.676 -0.354 -2.371 1.00 69.94 112 ASP A N 1
ATOM 882 C CA . ASP A 1 112 ? -10.304 -1.440 -1.472 1.00 69.94 112 ASP A CA 1
ATOM 883 C C . ASP A 1 112 ? -9.071 -2.208 -1.914 1.00 69.94 112 ASP A C 1
ATOM 885 O O . ASP A 1 112 ? -8.366 -2.717 -1.053 1.00 69.94 112 ASP A O 1
ATOM 889 N N . LEU A 1 113 ? -8.711 -2.216 -3.196 1.00 77.19 113 LEU A N 1
ATOM 890 C CA . LEU A 1 113 ? -7.565 -2.993 -3.659 1.00 77.19 113 LEU A CA 1
ATOM 891 C C . LEU A 1 113 ? -6.225 -2.352 -3.286 1.00 77.19 113 LEU A C 1
ATOM 893 O O . LEU A 1 113 ? -5.295 -3.071 -2.948 1.00 77.19 113 LEU A O 1
ATOM 897 N N . TYR A 1 114 ? -6.108 -1.022 -3.307 1.00 80.25 114 TYR A N 1
ATOM 898 C CA . TYR A 1 114 ? -4.837 -0.330 -3.063 1.00 80.25 114 TYR A CA 1
ATOM 899 C C . TYR A 1 114 ? -4.912 0.644 -1.883 1.00 80.25 114 TYR A C 1
ATOM 901 O O . TYR A 1 114 ? -5.791 1.510 -1.805 1.00 80.25 114 TYR A O 1
ATOM 909 N N . SER A 1 115 ? -3.948 0.530 -0.968 1.00 79.44 115 SER A N 1
ATOM 910 C CA . SER A 1 115 ? -3.740 1.479 0.123 1.00 79.44 115 SER A CA 1
ATOM 911 C C . SER A 1 115 ? -2.300 1.962 0.144 1.00 79.44 115 SER A C 1
ATOM 913 O O . SER A 1 115 ? -1.374 1.162 0.211 1.00 79.44 115 SER A O 1
ATOM 915 N N . TYR A 1 116 ? -2.125 3.277 0.138 1.00 77.94 116 TYR A N 1
ATOM 916 C CA . TYR A 1 116 ? -0.846 3.911 0.407 1.00 77.94 116 TYR A CA 1
ATOM 917 C C . TYR A 1 116 ? -0.829 4.427 1.846 1.00 77.94 116 TYR A C 1
ATOM 919 O O . TYR A 1 116 ? -1.766 5.106 2.275 1.00 77.94 116 TYR A O 1
ATOM 927 N N . ILE A 1 117 ? 0.231 4.096 2.574 1.00 75.12 117 ILE A N 1
ATOM 928 C CA . ILE A 1 117 ? 0.500 4.533 3.938 1.00 75.12 117 ILE A CA 1
ATOM 929 C C . ILE A 1 117 ? 1.868 5.204 3.921 1.00 75.12 117 ILE A C 1
ATOM 931 O O . ILE A 1 117 ? 2.897 4.553 3.760 1.00 75.12 117 ILE A O 1
ATOM 935 N N . GLY A 1 118 ? 1.885 6.519 4.081 1.00 74.56 118 GLY A N 1
ATOM 936 C CA . GLY A 1 118 ? 3.123 7.274 4.144 1.00 74.56 118 GLY A CA 1
ATOM 937 C C . GLY A 1 118 ? 2.877 8.746 4.447 1.00 74.56 118 GLY A C 1
ATOM 938 O O . GLY A 1 118 ? 1.727 9.164 4.613 1.00 74.56 118 GLY A O 1
ATOM 939 N N . PRO A 1 119 ? 3.951 9.546 4.511 1.00 68.25 119 PRO A N 1
ATOM 940 C CA . PRO A 1 119 ? 3.871 10.974 4.817 1.00 68.25 119 PRO A CA 1
ATOM 941 C C . PRO A 1 119 ? 3.211 11.783 3.694 1.00 68.25 119 PRO A C 1
ATOM 943 O O . PRO A 1 119 ? 2.764 12.903 3.925 1.00 68.25 119 PRO A O 1
ATOM 946 N N . ARG A 1 120 ? 3.149 11.225 2.476 1.00 71.38 120 ARG A N 1
ATOM 947 C CA . ARG A 1 120 ? 2.464 11.839 1.337 1.00 71.38 120 ARG A CA 1
ATOM 948 C C . ARG A 1 120 ? 0.962 11.591 1.368 1.00 71.38 120 ARG A C 1
ATOM 950 O O . ARG A 1 120 ? 0.470 10.530 1.725 1.00 71.38 120 ARG A O 1
ATOM 957 N N . THR A 1 121 ? 0.242 12.586 0.909 1.00 66.62 121 THR A N 1
ATOM 958 C CA . THR A 1 121 ? -1.203 12.591 0.744 1.00 66.62 121 THR A CA 1
ATOM 959 C C . THR A 1 121 ? -1.536 12.222 -0.701 1.00 66.62 121 THR A C 1
ATOM 961 O O . THR A 1 121 ? -0.648 12.101 -1.550 1.00 66.62 121 THR A O 1
ATOM 964 N N . GLU A 1 122 ? -2.817 12.040 -1.016 1.00 63.56 122 GLU A N 1
ATOM 965 C CA . GLU A 1 122 ? -3.242 11.647 -2.367 1.00 63.56 122 GLU A CA 1
ATOM 966 C C . GLU A 1 122 ? -2.854 12.693 -3.435 1.00 63.56 122 GLU A C 1
ATOM 968 O O . GLU A 1 122 ? -2.571 12.317 -4.573 1.00 63.56 122 GLU A O 1
ATOM 973 N N . ASN A 1 123 ? -2.700 13.961 -3.025 1.00 62.34 123 ASN A N 1
ATOM 974 C CA . ASN A 1 123 ? -2.229 15.098 -3.828 1.00 62.34 123 ASN A CA 1
ATOM 975 C C . ASN A 1 123 ? -0.695 15.286 -3.821 1.00 62.34 123 ASN A C 1
ATOM 977 O O . ASN A 1 123 ? -0.213 16.351 -4.189 1.00 62.34 123 ASN A O 1
ATOM 981 N N . ASN A 1 124 ? 0.090 14.303 -3.364 1.00 62.09 124 ASN A N 1
ATOM 982 C CA . ASN A 1 124 ? 1.543 14.418 -3.141 1.00 62.09 124 ASN A CA 1
ATOM 983 C C . ASN A 1 124 ? 1.982 15.468 -2.097 1.00 62.09 124 ASN A C 1
ATOM 985 O O . ASN A 1 124 ? 3.183 15.654 -1.910 1.00 62.09 124 ASN A O 1
ATOM 989 N N . LEU A 1 125 ? 1.060 16.114 -1.376 1.00 61.91 125 LEU A N 1
ATOM 990 C CA . LEU A 1 125 ? 1.414 16.987 -0.250 1.00 61.91 125 LEU A CA 1
ATOM 991 C C . LEU A 1 125 ? 1.910 16.139 0.915 1.00 61.91 125 LEU A C 1
ATOM 993 O O . LEU A 1 125 ? 1.432 15.024 1.086 1.00 61.91 125 LEU A O 1
ATOM 997 N N . VAL A 1 126 ? 2.838 16.641 1.719 1.00 65.12 126 VAL A N 1
ATOM 998 C CA . VAL A 1 126 ? 3.343 15.922 2.893 1.00 65.12 126 VAL A CA 1
ATOM 999 C C . VAL A 1 126 ? 2.627 16.442 4.132 1.00 65.12 126 VAL A C 1
ATOM 1001 O O . VAL A 1 126 ? 2.723 17.626 4.434 1.00 65.12 126 VAL A O 1
ATOM 1004 N N . SER A 1 127 ? 1.903 15.587 4.856 1.00 69.75 127 SER A N 1
ATOM 1005 C CA . SER A 1 127 ? 1.234 15.999 6.096 1.00 69.75 127 SER A CA 1
ATOM 1006 C C . SER A 1 127 ? 1.165 14.861 7.104 1.00 69.75 127 SER A C 1
ATOM 1008 O O . SER A 1 127 ? 0.392 13.917 6.947 1.00 69.75 127 SER A O 1
ATOM 1010 N N . ARG A 1 128 ? 1.936 14.997 8.192 1.00 69.06 128 ARG A N 1
ATOM 1011 C CA . ARG A 1 128 ? 1.878 14.078 9.341 1.00 69.06 128 ARG A CA 1
ATOM 1012 C C . ARG A 1 128 ? 0.470 14.014 9.933 1.00 69.06 128 ARG A C 1
ATOM 1014 O O . ARG A 1 128 ? 0.001 12.932 10.265 1.00 69.06 128 ARG A O 1
ATOM 1021 N N . VAL A 1 129 ? -0.213 15.159 10.005 1.00 73.25 129 VAL A N 1
ATOM 1022 C CA . VAL A 1 129 ? -1.584 15.264 10.525 1.00 73.25 129 VAL A CA 1
ATOM 1023 C C . VAL A 1 129 ? -2.544 14.411 9.697 1.00 73.25 129 VAL A C 1
ATOM 1025 O O . VAL A 1 129 ? -3.337 13.664 10.260 1.00 73.25 129 VAL A O 1
ATOM 1028 N N . GLN A 1 130 ? -2.441 14.437 8.364 1.00 70.81 130 GLN A N 1
ATOM 1029 C CA . GLN A 1 130 ? -3.293 13.593 7.520 1.00 70.81 130 GLN A CA 1
ATOM 1030 C C . GLN A 1 130 ? -2.989 12.099 7.681 1.00 70.81 130 GLN A C 1
ATOM 1032 O O . GLN A 1 130 ? -3.922 11.297 7.718 1.00 70.81 130 GLN A O 1
ATOM 1037 N N . SER A 1 131 ? -1.715 11.713 7.812 1.00 68.88 131 SER A N 1
ATOM 1038 C CA . SER A 1 131 ? -1.341 10.316 8.075 1.00 68.88 131 SER A CA 1
ATOM 1039 C C . SER A 1 131 ? -1.919 9.824 9.406 1.00 68.88 131 SER A C 1
ATOM 1041 O O . SER A 1 131 ? -2.521 8.752 9.443 1.00 68.88 131 SER A O 1
ATOM 1043 N N . ILE A 1 132 ? -1.806 10.627 10.471 1.00 74.88 132 ILE A N 1
ATOM 1044 C CA . ILE A 1 132 ? -2.371 10.320 11.795 1.00 74.88 132 ILE A CA 1
ATOM 1045 C C . ILE A 1 132 ? -3.895 10.196 11.711 1.00 74.88 132 ILE A C 1
ATOM 1047 O O . ILE A 1 132 ? -4.444 9.179 12.128 1.00 74.88 132 ILE A O 1
ATOM 1051 N N . ASN A 1 133 ? -4.575 11.166 11.095 1.00 74.12 133 ASN A N 1
ATOM 1052 C CA . ASN A 1 133 ? -6.031 11.138 10.937 1.00 74.12 133 ASN A CA 1
ATOM 1053 C C . ASN A 1 133 ? -6.504 9.913 10.145 1.00 74.12 133 ASN A C 1
ATOM 1055 O O . ASN A 1 133 ? -7.551 9.347 10.442 1.00 74.12 133 ASN A O 1
ATOM 1059 N N . ARG A 1 134 ? -5.729 9.465 9.152 1.00 74.06 134 ARG A N 1
ATOM 1060 C CA . ARG A 1 134 ? -6.056 8.276 8.358 1.00 74.06 134 ARG A CA 1
ATOM 1061 C C . ARG A 1 134 ? -5.885 6.984 9.147 1.00 74.06 134 ARG A C 1
ATOM 1063 O O . ARG A 1 134 ? -6.716 6.088 9.008 1.00 74.06 134 ARG A O 1
ATOM 1070 N N . VAL A 1 135 ? -4.845 6.888 9.977 1.00 76.69 135 VAL A N 1
ATOM 1071 C CA . VAL A 1 135 ? -4.677 5.770 10.918 1.00 76.69 135 VAL A CA 1
ATOM 1072 C C . VAL A 1 135 ? -5.826 5.762 11.924 1.00 76.69 135 VAL A C 1
ATOM 1074 O O . VAL A 1 135 ? -6.454 4.722 12.102 1.00 76.69 135 VAL A O 1
ATOM 1077 N N . ALA A 1 136 ? -6.155 6.920 12.500 1.00 77.31 136 ALA A N 1
ATOM 1078 C CA . ALA A 1 136 ? -7.268 7.075 13.430 1.00 77.31 136 ALA A CA 1
ATOM 1079 C C . ALA A 1 136 ? -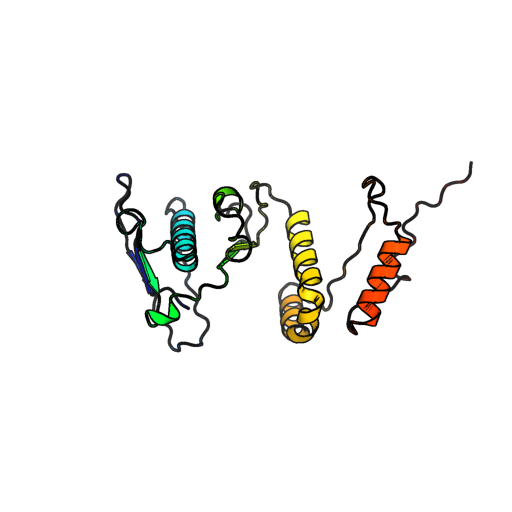8.592 6.615 12.816 1.00 77.31 136 ALA A C 1
ATOM 1081 O O . ALA A 1 136 ? -9.256 5.735 13.353 1.00 77.31 136 ALA A O 1
ATOM 1082 N N . LEU A 1 137 ? -8.933 7.135 11.637 1.00 75.81 137 LEU A N 1
ATOM 1083 C CA . LEU A 1 137 ? -10.150 6.765 10.924 1.00 75.81 137 LEU A CA 1
ATOM 1084 C C . LEU A 1 137 ? -10.183 5.272 10.572 1.00 75.81 137 LEU A C 1
ATOM 1086 O O . LEU A 1 137 ? -11.218 4.640 10.736 1.00 75.81 137 LEU A O 1
ATOM 1090 N N . SER A 1 138 ? -9.057 4.692 10.143 1.00 75.75 138 SER A N 1
ATOM 1091 C CA . SER A 1 138 ? -8.985 3.257 9.820 1.00 75.75 138 SER A CA 1
ATOM 1092 C C . SER A 1 138 ? -9.185 2.376 11.054 1.00 75.75 138 SER A C 1
ATOM 1094 O O . SER A 1 138 ? -9.799 1.319 10.954 1.00 75.75 138 SER A O 1
ATOM 1096 N N . LEU A 1 139 ? -8.678 2.804 12.215 1.00 78.19 139 LEU A N 1
ATOM 1097 C CA . LEU A 1 139 ? -8.910 2.122 13.485 1.00 78.19 139 LEU A CA 1
ATOM 1098 C C . LEU A 1 139 ? -10.386 2.229 13.882 1.00 78.19 139 LEU A C 1
ATOM 1100 O O . LEU A 1 139 ? -11.012 1.212 14.157 1.00 78.19 139 LEU A O 1
ATOM 1104 N N . LEU A 1 140 ? -10.970 3.425 13.813 1.00 76.38 140 LEU A N 1
ATOM 1105 C CA . LEU A 1 140 ? -12.385 3.639 14.132 1.00 76.38 140 LEU A CA 1
ATOM 1106 C C . LEU A 1 140 ? -13.323 2.845 13.214 1.00 76.38 140 LEU A C 1
ATOM 1108 O O . LEU A 1 140 ? -14.269 2.239 13.694 1.00 76.38 140 LEU A O 1
ATOM 1112 N N . GLN A 1 141 ? -13.043 2.789 11.910 1.00 75.12 141 GLN A N 1
ATOM 1113 C CA . GLN A 1 141 ? -13.819 1.993 10.947 1.00 75.12 141 GLN A CA 1
ATOM 1114 C C . GLN A 1 141 ? -13.706 0.481 11.174 1.00 75.12 141 GLN A C 1
ATOM 1116 O O . GLN A 1 141 ? -14.558 -0.272 10.713 1.00 75.12 141 GLN A O 1
ATOM 1121 N N . ALA A 1 142 ? -12.648 0.034 11.848 1.00 75.69 142 ALA A N 1
ATOM 1122 C CA . ALA A 1 142 ? -12.404 -1.365 12.162 1.00 75.69 142 ALA A CA 1
ATOM 1123 C C . ALA A 1 142 ? -12.617 -1.671 13.654 1.00 75.69 142 ALA A C 1
ATOM 1125 O O . ALA A 1 142 ? -12.090 -2.683 14.123 1.00 75.69 142 ALA A O 1
ATOM 1126 N N . SER A 1 143 ? -13.356 -0.827 14.392 1.00 76.25 143 SER A N 1
ATOM 1127 C CA . SER A 1 143 ? -13.564 -0.918 15.850 1.00 76.25 143 SER A CA 1
ATOM 1128 C C . SER A 1 143 ? -13.894 -2.333 16.316 1.00 76.25 143 SER A C 1
ATOM 1130 O O . SER A 1 143 ? -13.271 -2.854 17.241 1.00 76.25 143 SER A O 1
ATOM 1132 N N . ASP A 1 144 ? -14.792 -2.999 15.599 1.00 75.06 144 ASP A N 1
ATOM 1133 C CA . ASP A 1 144 ? -15.303 -4.326 15.947 1.00 75.06 144 ASP A CA 1
ATOM 1134 C C . ASP A 1 144 ? -14.197 -5.387 15.856 1.00 75.06 144 ASP A C 1
ATOM 1136 O O . ASP A 1 144 ? -14.145 -6.348 16.621 1.00 75.06 144 ASP A O 1
ATOM 1140 N N . GLN A 1 145 ? -13.243 -5.177 14.947 1.00 76.69 145 GLN A N 1
ATOM 1141 C CA . GLN A 1 145 ? -12.094 -6.052 14.738 1.00 76.69 145 GLN A CA 1
ATOM 1142 C C . GLN A 1 145 ? -10.907 -5.698 15.639 1.00 76.69 145 GLN A C 1
ATOM 1144 O O . GLN A 1 145 ? -10.041 -6.555 15.846 1.00 76.69 145 GLN A O 1
ATOM 1149 N N . ILE A 1 146 ? -10.837 -4.471 16.179 1.00 77.00 146 ILE A N 1
ATOM 1150 C CA . ILE A 1 146 ? -9.753 -4.051 17.085 1.00 77.00 146 ILE A CA 1
ATOM 1151 C C . ILE A 1 146 ? -9.694 -4.987 18.283 1.00 77.00 146 ILE A C 1
ATOM 1153 O O . ILE A 1 146 ? -8.606 -5.415 18.654 1.00 77.00 146 ILE A O 1
ATOM 1157 N N . HIS A 1 147 ? -10.843 -5.366 18.839 1.00 70.81 147 HIS A N 1
ATOM 1158 C CA . HIS A 1 147 ? -10.923 -6.303 19.955 1.00 70.81 147 HIS A CA 1
ATOM 1159 C C . HIS A 1 147 ? -10.220 -7.628 19.661 1.00 70.81 147 HIS A C 1
ATOM 1161 O O . HIS A 1 147 ? -9.335 -8.054 20.405 1.00 70.81 147 HIS A O 1
ATOM 1167 N N . HIS A 1 148 ? -10.550 -8.239 18.523 1.00 76.38 148 HIS A N 1
ATOM 1168 C CA . HIS A 1 148 ? -9.934 -9.488 18.082 1.00 76.38 148 HIS A CA 1
ATOM 1169 C C . HIS A 1 148 ? -8.442 -9.327 17.751 1.00 76.38 148 HIS A C 1
ATOM 1171 O O . HIS A 1 148 ? -7.676 -10.286 17.839 1.00 76.38 148 HIS A O 1
ATOM 1177 N N . ARG A 1 149 ? -8.009 -8.110 17.402 1.00 78.06 149 ARG A N 1
ATOM 1178 C CA . ARG A 1 149 ? -6.623 -7.776 17.037 1.00 78.06 149 ARG A CA 1
ATOM 1179 C C . ARG A 1 149 ? -5.841 -7.065 18.142 1.00 78.06 149 ARG A C 1
ATOM 1181 O O . ARG A 1 149 ? -4.700 -6.668 17.906 1.00 78.06 149 ARG A O 1
ATOM 1188 N N . GLY A 1 150 ? -6.398 -6.949 19.348 1.00 79.50 150 GLY A N 1
ATOM 1189 C CA . GLY A 1 150 ? -5.845 -6.113 20.416 1.00 79.50 150 GLY A CA 1
ATOM 1190 C C . GLY A 1 150 ? -4.413 -6.490 20.795 1.00 79.50 150 GLY A C 1
ATOM 1191 O O . GLY A 1 150 ? -3.570 -5.614 20.965 1.00 79.50 150 GLY A O 1
ATOM 1192 N N . ARG A 1 151 ? -4.093 -7.793 20.821 1.00 78.38 151 ARG A N 1
ATOM 1193 C CA . ARG A 1 151 ? -2.724 -8.277 21.083 1.00 78.38 151 ARG A CA 1
ATOM 1194 C C . ARG A 1 151 ? -1.726 -7.816 20.019 1.00 78.38 151 ARG A C 1
ATOM 1196 O O . ARG A 1 151 ? -0.648 -7.348 20.367 1.00 78.38 151 ARG A O 1
ATOM 1203 N N . ALA A 1 152 ? -2.089 -7.920 18.741 1.00 78.44 152 ALA A N 1
ATOM 1204 C CA . ALA A 1 152 ? -1.224 -7.511 17.635 1.00 78.44 152 ALA A CA 1
ATOM 1205 C C . ALA A 1 152 ? -1.020 -5.990 17.617 1.00 78.44 152 ALA A C 1
ATOM 1207 O O . ALA A 1 152 ? 0.100 -5.519 17.435 1.00 78.44 152 ALA A O 1
ATOM 1208 N N . ILE A 1 153 ? -2.086 -5.225 17.868 1.00 80.06 153 ILE A N 1
ATOM 1209 C CA . ILE A 1 153 ? -2.024 -3.761 17.962 1.00 80.06 153 ILE A CA 1
ATOM 1210 C C .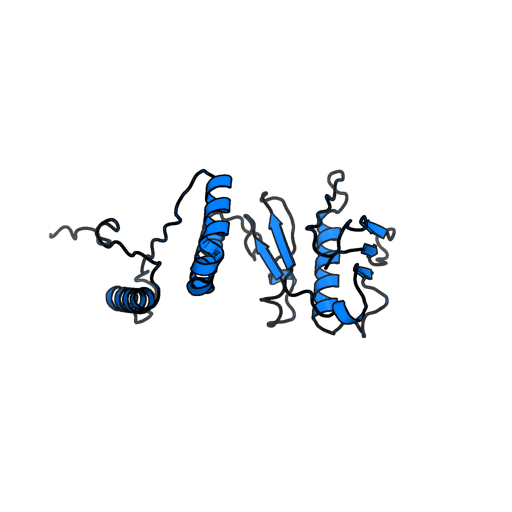 ILE A 1 153 ? -1.167 -3.336 19.162 1.00 80.06 153 ILE A C 1
ATOM 1212 O O . ILE A 1 153 ? -0.307 -2.475 19.018 1.00 80.06 153 ILE A O 1
ATOM 1216 N N . SER A 1 154 ? -1.331 -3.971 20.325 1.00 79.56 154 SER A N 1
ATOM 1217 C CA . SER A 1 154 ? -0.511 -3.689 21.509 1.00 79.56 154 SER A CA 1
ATOM 1218 C C . SER A 1 154 ? 0.968 -4.006 21.272 1.00 79.56 154 SER A C 1
ATOM 1220 O O . SER A 1 154 ? 1.828 -3.191 21.598 1.00 79.56 154 SER A O 1
ATOM 1222 N N . ALA A 1 155 ? 1.278 -5.147 20.646 1.00 78.88 155 ALA A N 1
ATOM 1223 C CA . ALA A 1 155 ? 2.649 -5.490 20.274 1.00 78.88 155 ALA A CA 1
ATOM 1224 C C . ALA A 1 155 ? 3.252 -4.445 19.321 1.00 78.88 155 ALA A C 1
ATOM 1226 O O . ALA A 1 155 ? 4.376 -3.995 19.531 1.00 78.88 155 ALA A O 1
ATOM 1227 N N . LEU A 1 156 ? 2.483 -4.004 18.322 1.00 79.00 156 LEU A N 1
ATOM 1228 C CA . LEU A 1 156 ? 2.897 -2.954 17.393 1.00 79.00 156 LEU A CA 1
ATOM 1229 C C . LEU A 1 156 ? 3.189 -1.627 18.115 1.00 79.00 156 LEU A C 1
ATOM 1231 O O . LEU A 1 156 ? 4.225 -1.015 17.868 1.00 79.00 156 LEU A O 1
ATOM 1235 N N . LEU A 1 157 ? 2.310 -1.192 19.020 1.00 80.44 157 LEU A N 1
ATOM 1236 C CA . LEU A 1 157 ? 2.482 0.056 19.774 1.00 80.44 157 LEU A CA 1
ATOM 1237 C C . LEU A 1 157 ? 3.703 0.024 20.698 1.00 80.44 157 LEU A C 1
ATOM 1239 O O . LEU A 1 157 ? 4.437 1.014 20.780 1.00 80.44 157 LEU A O 1
ATOM 1243 N N . LYS A 1 158 ? 3.966 -1.130 21.320 1.00 79.44 158 LYS A N 1
ATOM 1244 C CA . LYS A 1 158 ? 5.183 -1.351 22.107 1.00 79.44 158 LYS A CA 1
ATOM 1245 C C . LYS A 1 158 ? 6.439 -1.208 21.252 1.00 79.44 158 LYS A C 1
ATOM 1247 O O . LYS A 1 158 ? 7.371 -0.537 21.679 1.00 79.44 158 LYS A O 1
ATOM 1252 N N . ILE A 1 159 ? 6.445 -1.779 20.045 1.00 80.00 159 ILE A N 1
ATOM 1253 C CA . ILE A 1 159 ? 7.587 -1.696 19.119 1.00 80.00 159 ILE A CA 1
ATOM 1254 C C . ILE A 1 159 ? 7.822 -0.255 18.643 1.00 80.00 159 ILE A C 1
ATOM 1256 O O . ILE A 1 159 ? 8.966 0.180 18.573 1.00 80.00 159 ILE A O 1
ATOM 1260 N N . ILE A 1 160 ? 6.762 0.486 18.305 1.00 73.81 160 ILE A N 1
ATOM 1261 C CA . ILE A 1 160 ? 6.891 1.814 17.678 1.00 73.81 160 ILE A CA 1
ATOM 1262 C C . ILE A 1 160 ? 7.345 2.895 18.670 1.00 73.81 160 ILE A C 1
ATOM 1264 O O . ILE A 1 160 ? 8.015 3.843 18.265 1.00 73.81 160 ILE A O 1
ATOM 1268 N N . GLY A 1 161 ? 7.001 2.784 19.952 1.00 70.38 161 GLY A N 1
ATOM 1269 C CA . GLY A 1 161 ? 7.401 3.803 20.927 1.00 70.38 161 GLY A CA 1
ATOM 1270 C C . GLY A 1 161 ? 7.040 3.497 22.372 1.00 70.38 161 GLY A C 1
ATOM 1271 O O . GLY A 1 161 ? 6.848 4.424 23.151 1.00 70.38 161 GLY A O 1
ATOM 1272 N N . GLY A 1 162 ? 6.902 2.216 22.732 1.00 73.25 162 GLY A N 1
ATOM 1273 C CA . GLY A 1 162 ? 6.579 1.819 24.106 1.00 73.25 162 GLY A CA 1
ATOM 1274 C C . GLY A 1 162 ? 5.186 2.250 24.571 1.00 73.25 162 GLY A C 1
ATOM 1275 O O . GLY A 1 162 ? 4.933 2.308 25.772 1.00 73.25 162 GLY A O 1
ATOM 1276 N N . PHE A 1 163 ? 4.281 2.572 23.645 1.00 76.12 163 PHE A N 1
ATOM 1277 C CA . PHE A 1 163 ? 2.936 3.016 23.989 1.00 76.12 163 PHE A CA 1
ATOM 1278 C C . PHE A 1 163 ? 2.031 1.825 24.304 1.00 76.12 163 PHE A C 1
ATOM 1280 O O . PHE A 1 163 ? 2.108 0.771 23.671 1.00 76.12 163 PHE A O 1
ATOM 1287 N N . ASN A 1 164 ? 1.115 2.022 25.252 1.00 74.25 164 ASN A N 1
ATOM 1288 C CA . ASN A 1 164 ? 0.174 0.983 25.685 1.00 74.25 164 ASN A CA 1
ATOM 1289 C C . ASN A 1 164 ? -1.261 1.247 25.207 1.00 74.25 164 ASN A C 1
ATOM 1291 O O . ASN A 1 164 ? -2.105 0.357 25.290 1.00 74.25 164 ASN A O 1
ATOM 1295 N N . ARG A 1 165 ? -1.542 2.463 24.724 1.00 76.75 165 ARG A N 1
ATOM 1296 C CA . ARG A 1 165 ? -2.865 2.903 24.268 1.00 76.75 165 ARG A CA 1
ATOM 1297 C C . ARG A 1 165 ? -2.746 3.931 23.144 1.00 76.75 165 ARG A C 1
ATOM 1299 O O . ARG A 1 165 ? -1.735 4.623 23.049 1.00 76.75 165 ARG A O 1
ATOM 1306 N N . ILE A 1 166 ? -3.785 4.023 22.319 1.00 74.00 166 ILE A N 1
ATOM 1307 C CA . ILE A 1 166 ? -4.001 5.122 21.371 1.00 74.00 166 ILE A CA 1
ATOM 1308 C C . ILE A 1 166 ? -5.221 5.880 21.870 1.00 74.00 166 ILE A C 1
ATOM 1310 O O . ILE A 1 166 ? -6.247 5.264 22.149 1.00 74.00 166 ILE A O 1
ATOM 1314 N N . GLU A 1 167 ? -5.104 7.195 21.974 1.00 78.94 167 GLU A N 1
ATOM 1315 C CA . GLU A 1 167 ? -6.194 8.065 22.395 1.00 78.94 167 GLU A CA 1
ATOM 1316 C C . GLU A 1 167 ? -6.683 8.895 21.205 1.00 78.94 167 GLU A C 1
ATOM 1318 O O . GLU A 1 167 ? -5.879 9.405 20.420 1.00 78.94 167 GLU A O 1
ATOM 1323 N N . PHE A 1 168 ? -8.004 9.007 21.055 1.00 72.94 168 PHE A N 1
ATOM 1324 C CA . PHE A 1 168 ? -8.632 9.811 20.010 1.00 72.94 168 PHE A CA 1
ATOM 1325 C C . PHE A 1 168 ? -9.461 10.921 20.642 1.00 72.94 168 PHE A C 1
ATOM 1327 O O . PHE A 1 168 ? -10.456 10.654 21.312 1.00 72.94 168 PHE A O 1
ATOM 1334 N N . THR A 1 169 ? -9.091 12.171 20.372 1.00 72.69 169 THR A N 1
ATOM 1335 C CA . THR A 1 169 ? -9.896 13.336 20.748 1.00 72.69 169 THR A CA 1
ATOM 1336 C C . THR A 1 169 ? -10.679 13.821 19.536 1.00 72.69 169 THR A C 1
ATOM 1338 O O . THR A 1 169 ? -10.099 14.206 18.520 1.00 72.69 169 THR A O 1
ATOM 1341 N N . PHE A 1 170 ? -12.005 13.836 19.641 1.00 68.69 170 PHE A N 1
ATOM 1342 C CA . PHE A 1 170 ? -12.878 14.385 18.607 1.00 68.69 170 PHE A CA 1
ATOM 1343 C C . PHE A 1 170 ? -13.229 15.828 18.951 1.00 68.69 170 PHE A C 1
ATOM 1345 O O . PHE A 1 170 ? -13.600 16.128 20.084 1.00 68.69 170 PHE A O 1
ATOM 1352 N N . ARG A 1 171 ? -13.132 16.725 17.969 1.00 68.44 171 ARG A N 1
ATOM 1353 C CA . ARG A 1 171 ? -13.616 18.103 18.086 1.00 68.44 171 ARG A CA 1
ATOM 1354 C C . ARG A 1 171 ? -14.744 18.301 17.087 1.00 68.44 171 ARG A C 1
ATOM 1356 O O . ARG A 1 171 ? -14.554 18.049 15.898 1.00 68.44 171 ARG A O 1
ATOM 1363 N N . ALA A 1 172 ? -15.909 18.712 17.578 1.00 64.00 172 ALA A N 1
ATOM 1364 C CA . ALA A 1 172 ? -16.956 19.227 16.709 1.00 64.00 172 ALA A CA 1
ATOM 1365 C C . ALA A 1 172 ? -16.446 20.538 16.099 1.00 64.00 172 ALA A C 1
ATOM 1367 O O . ALA A 1 172 ? -15.844 21.347 16.803 1.00 64.00 172 ALA A O 1
ATOM 1368 N N . ASN A 1 173 ? -16.608 20.700 14.788 1.00 60.91 173 ASN A N 1
ATOM 1369 C CA . ASN A 1 173 ? -16.330 21.970 14.136 1.00 60.91 173 ASN A CA 1
ATOM 1370 C C . ASN A 1 173 ? -17.666 22.680 13.925 1.00 60.91 173 ASN A C 1
ATOM 1372 O O . ASN A 1 173 ? -18.485 22.192 13.145 1.00 60.91 173 ASN A O 1
ATOM 1376 N N . ASP A 1 174 ? -17.860 23.798 14.618 1.00 59.47 174 ASP A N 1
ATOM 1377 C CA . ASP A 1 174 ? -19.092 24.590 14.572 1.00 59.47 174 ASP A CA 1
ATOM 1378 C C . ASP A 1 174 ? -19.353 25.189 13.172 1.00 59.47 174 ASP A C 1
ATOM 1380 O O . ASP A 1 174 ? -20.492 25.508 12.837 1.00 59.47 174 ASP A O 1
ATOM 1384 N N . ASP A 1 175 ? -18.325 25.252 12.313 1.00 57.31 175 ASP A N 1
ATOM 1385 C CA . ASP A 1 175 ? -18.429 25.732 10.926 1.00 57.31 175 ASP A CA 1
ATOM 1386 C C . ASP A 1 175 ? -19.101 24.729 9.975 1.00 57.31 175 ASP A C 1
ATOM 1388 O O . ASP A 1 175 ? -19.591 25.090 8.899 1.00 57.31 175 ASP A O 1
ATOM 1392 N N . LEU A 1 176 ? -19.131 23.443 10.338 1.00 51.66 176 LEU A N 1
ATOM 1393 C CA . LEU A 1 176 ? -19.901 22.461 9.588 1.00 51.66 176 LEU A CA 1
ATOM 1394 C C . LEU A 1 176 ? -21.361 22.646 9.995 1.00 51.66 176 LEU A C 1
ATOM 1396 O O . LEU A 1 176 ? -21.793 22.095 11.000 1.00 51.66 176 LEU A O 1
ATOM 1400 N N . GLN A 1 177 ? -22.138 23.355 9.170 1.00 51.59 177 GLN A N 1
ATOM 1401 C CA . GLN A 1 177 ? -23.602 23.539 9.2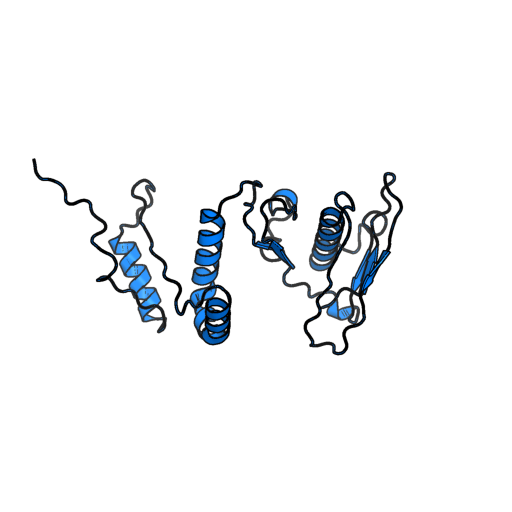68 1.00 51.59 177 GLN A CA 1
ATOM 1402 C C . GLN A 1 177 ? -24.429 22.223 9.337 1.00 51.59 177 GLN A C 1
ATOM 1404 O O . GLN A 1 177 ? -25.651 22.207 9.168 1.00 51.59 177 GLN A O 1
ATOM 1409 N N . ALA A 1 178 ? -23.784 21.080 9.559 1.00 50.94 178 ALA A N 1
ATOM 1410 C CA . ALA A 1 178 ? -24.395 19.800 9.821 1.00 50.94 178 ALA A CA 1
ATOM 1411 C C . ALA A 1 178 ? -24.967 19.768 11.249 1.00 50.94 178 ALA A C 1
ATOM 1413 O O . ALA A 1 178 ? -24.243 19.670 12.230 1.00 50.94 178 ALA A O 1
ATOM 1414 N N . LYS A 1 179 ? -26.302 19.793 11.287 1.00 54.53 179 LYS A N 1
ATOM 1415 C CA . LYS A 1 179 ? -27.327 19.550 12.328 1.00 54.53 179 LYS A CA 1
ATOM 1416 C C . LYS A 1 179 ? -27.047 18.610 13.524 1.00 54.53 179 LYS A C 1
ATOM 1418 O O . LYS A 1 179 ? -28.001 18.288 14.228 1.00 54.53 179 LYS A O 1
ATOM 1423 N N . LEU A 1 180 ? -25.834 18.121 13.759 1.00 57.25 180 LEU A N 1
ATOM 1424 C CA . LEU A 1 180 ? -25.521 17.269 14.902 1.00 57.25 180 LEU A CA 1
ATOM 1425 C C . LEU A 1 180 ? -24.806 18.079 15.978 1.00 57.25 180 LEU A C 1
ATOM 1427 O O . LEU A 1 180 ? -23.612 18.340 15.874 1.00 57.25 180 LEU A O 1
ATOM 1431 N N . SER A 1 181 ? -25.542 18.448 17.026 1.00 65.38 181 SER A N 1
ATOM 1432 C CA . SER A 1 181 ? -24.939 19.076 18.200 1.00 65.38 181 SER A CA 1
ATOM 1433 C C . SER A 1 181 ? -23.914 18.139 18.847 1.00 65.38 181 SER A C 1
ATOM 1435 O O . SER A 1 181 ? -24.022 16.910 18.755 1.00 65.38 181 SER A O 1
ATOM 1437 N N . THR A 1 182 ? -22.939 18.701 19.562 1.00 63.91 182 THR A N 1
ATOM 1438 C CA . THR A 1 182 ? -21.944 17.943 20.342 1.00 63.91 182 THR A CA 1
ATOM 1439 C C . THR A 1 182 ? -22.611 16.889 21.230 1.00 63.91 182 THR A C 1
ATOM 1441 O O . THR A 1 182 ? -22.163 15.748 21.291 1.00 63.91 182 THR A O 1
ATOM 1444 N N . THR A 1 183 ? -23.756 17.223 21.830 1.00 64.06 183 THR A N 1
ATOM 1445 C CA . THR A 1 183 ? -24.579 16.306 22.630 1.00 64.06 183 THR A CA 1
ATOM 1446 C C . THR A 1 183 ? -25.109 15.121 21.818 1.00 64.06 183 THR A C 1
ATOM 1448 O O . THR A 1 183 ? -25.108 13.990 22.299 1.00 64.06 183 THR A O 1
ATOM 1451 N N . GLN A 1 184 ? -25.547 15.339 20.576 1.00 64.50 184 GLN A N 1
ATOM 1452 C CA . GLN A 1 184 ? -26.025 14.265 19.699 1.00 64.50 184 GLN A CA 1
ATOM 1453 C C . GLN A 1 184 ? -24.884 13.354 19.234 1.00 64.50 184 GLN A C 1
ATOM 1455 O O . GLN A 1 184 ? -25.077 12.139 19.156 1.00 64.50 184 GLN A O 1
ATOM 1460 N N . LEU A 1 185 ? -23.698 13.913 18.973 1.00 64.25 185 LEU A N 1
ATOM 1461 C CA . LEU A 1 185 ? -22.493 13.128 18.694 1.00 64.25 185 LEU A CA 1
ATOM 1462 C C . LEU A 1 185 ? -22.097 12.281 19.906 1.00 64.25 185 LEU A C 1
ATOM 1464 O O . LEU A 1 185 ? -21.935 11.070 19.768 1.00 64.25 185 LEU A O 1
ATOM 1468 N N . LEU A 1 186 ? -22.030 12.882 21.097 1.00 64.56 186 LEU A N 1
ATOM 1469 C CA . LEU A 1 186 ? -21.724 12.179 22.345 1.00 64.56 186 LEU A CA 1
ATOM 1470 C C . LEU A 1 186 ? -22.729 11.061 22.632 1.00 64.56 186 LEU A C 1
ATOM 1472 O O . LEU A 1 186 ? -22.326 9.948 22.951 1.00 64.56 186 LEU A O 1
ATOM 1476 N N . ASN A 1 187 ? -24.028 11.304 22.449 1.00 66.06 187 ASN A N 1
ATOM 1477 C CA . ASN A 1 187 ? -25.050 10.274 22.641 1.00 66.06 187 ASN A CA 1
ATOM 1478 C C . ASN A 1 187 ? -24.913 9.119 21.639 1.00 66.06 187 ASN A C 1
ATOM 1480 O O . ASN A 1 187 ? -25.110 7.963 22.014 1.00 66.06 187 ASN A O 1
ATOM 1484 N N . ARG A 1 188 ? -24.537 9.400 20.384 1.00 68.44 188 ARG A N 1
ATOM 1485 C CA . ARG A 1 188 ? -24.244 8.349 19.396 1.00 68.44 188 ARG A CA 1
ATOM 1486 C C . ARG A 1 188 ? -23.002 7.546 19.771 1.00 68.44 188 ARG A C 1
ATOM 1488 O O . ARG A 1 188 ? -23.056 6.323 19.702 1.00 68.44 188 ARG A O 1
ATOM 1495 N N . PHE A 1 189 ? -21.932 8.205 20.215 1.00 63.69 189 PHE A N 1
ATOM 1496 C CA . PHE A 1 189 ? -20.728 7.523 20.693 1.00 63.69 189 PHE A CA 1
ATOM 1497 C C . PHE A 1 189 ? -21.007 6.680 21.936 1.00 63.69 189 PHE A C 1
ATOM 1499 O O . PHE A 1 189 ? -20.611 5.524 21.977 1.00 63.69 189 PHE A O 1
ATOM 1506 N N . ARG A 1 190 ? -21.747 7.205 22.919 1.00 64.75 190 ARG A N 1
ATOM 1507 C CA . ARG A 1 190 ? -22.155 6.454 24.115 1.00 64.75 190 ARG A CA 1
ATOM 1508 C C . ARG A 1 190 ? -23.002 5.237 23.754 1.00 64.75 190 ARG A C 1
ATOM 1510 O O . ARG A 1 190 ? -22.775 4.173 24.313 1.00 64.75 190 ARG A O 1
ATOM 1517 N N . LYS A 1 191 ? -23.934 5.369 22.804 1.00 65.75 191 LYS A N 1
ATOM 1518 C CA . LYS A 1 191 ? -24.747 4.243 22.324 1.00 65.75 191 LYS A CA 1
ATOM 1519 C C . LYS A 1 191 ? -23.889 3.174 21.637 1.00 65.75 191 LYS A C 1
ATOM 1521 O O . LYS A 1 191 ? -24.010 2.008 21.984 1.00 65.75 191 LYS A O 1
ATOM 1526 N N . ALA A 1 192 ? -22.986 3.573 20.741 1.00 60.59 192 ALA A N 1
ATOM 1527 C CA . ALA A 1 192 ? -22.049 2.649 20.097 1.00 60.59 192 ALA A CA 1
ATOM 1528 C C . ALA A 1 192 ? -21.101 1.981 21.116 1.00 60.59 192 ALA A C 1
ATOM 1530 O O . ALA A 1 192 ? -20.855 0.782 21.052 1.00 60.59 192 ALA A O 1
ATOM 1531 N N . ASN A 1 193 ? -20.619 2.724 22.115 1.00 56.41 193 ASN A N 1
ATOM 1532 C CA . ASN A 1 193 ? -19.729 2.199 23.155 1.00 56.41 193 ASN A CA 1
ATOM 1533 C C . ASN A 1 193 ? -20.451 1.301 24.169 1.00 56.41 193 ASN A C 1
ATOM 1535 O O . ASN A 1 193 ? -19.844 0.372 24.689 1.00 56.41 193 ASN A O 1
ATOM 1539 N N . ALA A 1 194 ? -21.737 1.532 24.447 1.00 56.75 194 ALA A N 1
ATOM 1540 C CA . ALA A 1 194 ? -22.533 0.636 25.288 1.00 56.75 194 ALA A CA 1
ATOM 1541 C C . ALA A 1 194 ? -22.647 -0.771 24.672 1.00 56.75 194 ALA A C 1
ATOM 1543 O O . ALA A 1 194 ? -22.736 -1.761 25.397 1.00 56.75 194 ALA A O 1
ATOM 1544 N N . GLU A 1 195 ? -22.586 -0.858 23.341 1.00 52.69 195 GLU A N 1
ATOM 1545 C CA . GLU A 1 195 ? -22.572 -2.114 22.588 1.00 52.69 195 GLU A CA 1
ATOM 1546 C C . GLU A 1 195 ? -21.147 -2.708 22.471 1.00 52.69 195 GLU A C 1
ATOM 1548 O O . GLU A 1 195 ? -20.990 -3.929 22.402 1.00 52.69 195 GLU A O 1
ATOM 1553 N N . HIS A 1 196 ? -20.093 -1.885 22.561 1.00 46.75 196 HIS A N 1
ATOM 1554 C CA . HIS A 1 196 ? -18.689 -2.301 22.430 1.00 46.75 196 HIS A CA 1
ATOM 1555 C C . HIS A 1 196 ? -17.867 -2.122 23.722 1.00 46.75 196 HIS A C 1
ATOM 1557 O O . HIS A 1 196 ? -17.360 -1.047 24.034 1.00 46.75 196 HIS A O 1
ATOM 1563 N N . ARG A 1 197 ? -17.627 -3.230 24.440 1.00 48.12 197 ARG A N 1
ATOM 1564 C CA . ARG A 1 197 ? -16.925 -3.310 25.746 1.00 48.12 197 ARG A CA 1
ATOM 1565 C C . ARG A 1 197 ? -15.428 -2.907 25.773 1.00 48.12 197 ARG A C 1
ATOM 1567 O O . ARG A 1 197 ? -14.716 -3.322 26.682 1.00 48.12 197 ARG A O 1
ATOM 1574 N N . GLY A 1 198 ? -14.898 -2.149 24.813 1.00 44.97 198 GLY A N 1
ATOM 1575 C CA . GLY A 1 198 ? -13.467 -1.770 24.800 1.00 44.97 198 GLY A CA 1
ATOM 1576 C C . GLY A 1 198 ? -13.157 -0.360 24.355 1.00 44.97 198 GLY A C 1
ATOM 1577 O O . GLY A 1 198 ? -11.992 -0.060 24.107 1.00 44.97 198 GLY A O 1
ATOM 1578 N N . PHE A 1 199 ? -14.165 0.500 24.287 1.00 45.03 199 PHE A N 1
ATOM 1579 C CA . PHE A 1 199 ? -13.962 1.926 24.106 1.00 45.03 199 PHE A CA 1
ATOM 1580 C C . PHE A 1 199 ? -14.332 2.629 25.417 1.00 45.03 199 PHE A C 1
ATOM 1582 O O . PHE A 1 199 ? -15.508 2.778 25.744 1.00 45.03 199 PHE A O 1
ATOM 1589 N N . SER A 1 200 ? -13.332 3.015 26.214 1.00 49.09 200 SER A N 1
ATOM 1590 C CA . SER A 1 200 ? -13.562 3.846 27.399 1.00 49.09 200 SER A CA 1
ATOM 1591 C C . SER A 1 200 ? -13.527 5.312 26.981 1.00 49.09 200 SER A C 1
ATOM 1593 O O . SER A 1 200 ? -12.490 5.811 26.549 1.00 49.09 200 SER A O 1
ATOM 1595 N N . TRP A 1 201 ? -14.661 5.993 27.094 1.00 45.44 201 TRP A N 1
ATOM 1596 C CA . TRP A 1 201 ? -14.744 7.441 26.946 1.00 45.44 201 TRP A CA 1
ATOM 1597 C C . TRP A 1 201 ? -14.706 8.061 28.343 1.00 45.44 201 TRP A C 1
ATOM 1599 O O . TRP A 1 201 ? -15.658 7.883 29.103 1.00 45.44 201 TRP A O 1
ATOM 1609 N N . ASP A 1 202 ? -13.610 8.733 28.697 1.00 49.94 202 ASP A N 1
ATOM 1610 C CA . ASP A 1 202 ? -13.503 9.452 29.969 1.00 49.94 202 ASP A CA 1
ATOM 1611 C C . ASP A 1 202 ? -13.753 10.950 29.753 1.00 49.94 202 ASP A C 1
ATOM 1613 O O . ASP A 1 202 ? -12.925 11.680 29.211 1.00 49.94 202 ASP A O 1
ATOM 1617 N N . GLU A 1 203 ? -14.928 11.415 30.175 1.00 45.28 203 GLU A N 1
ATOM 1618 C CA . GLU A 1 203 ? -15.308 12.832 30.101 1.00 45.28 203 GLU A CA 1
ATOM 1619 C C . GLU A 1 203 ? -14.526 13.713 31.077 1.00 45.28 203 GLU A C 1
ATOM 1621 O O . GLU A 1 203 ? -14.577 14.934 30.954 1.00 45.28 203 GLU A O 1
ATOM 1626 N N . ARG A 1 204 ? -13.811 13.126 32.046 1.00 46.25 204 ARG A N 1
ATOM 1627 C CA . ARG A 1 204 ? -13.082 13.882 33.072 1.00 46.25 204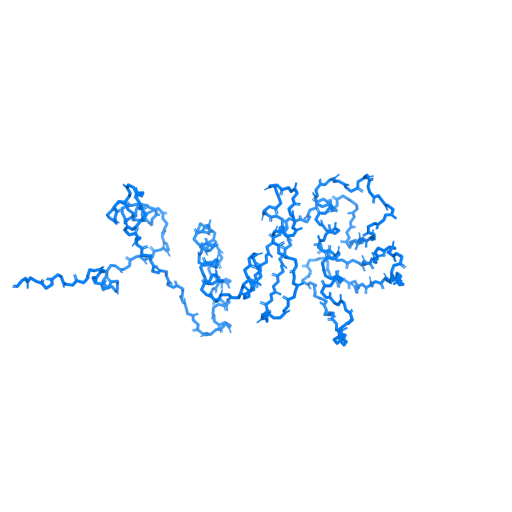 ARG A CA 1
ATOM 1628 C C . ARG A 1 204 ? -11.694 14.326 32.608 1.00 46.25 204 ARG A C 1
ATOM 1630 O O . ARG A 1 204 ? -11.217 15.350 33.090 1.00 46.25 204 ARG A O 1
ATOM 1637 N N . GLU A 1 205 ? -11.064 13.605 31.676 1.00 44.78 205 GLU A N 1
ATOM 1638 C CA . GLU A 1 205 ? -9.764 13.986 31.088 1.00 44.78 205 GLU A CA 1
ATOM 1639 C C . GLU A 1 205 ? -9.911 14.917 29.871 1.00 44.78 205 GLU A C 1
ATOM 1641 O O . GLU A 1 205 ? -9.035 15.742 29.600 1.00 44.78 205 GLU A O 1
ATOM 1646 N N . ALA A 1 206 ? -11.051 14.866 29.174 1.00 43.38 206 ALA A N 1
ATOM 1647 C CA . ALA A 1 206 ? -11.414 15.851 28.162 1.00 43.38 206 ALA A CA 1
ATOM 1648 C C . ALA A 1 206 ? -11.859 17.152 28.853 1.00 43.38 206 ALA A C 1
ATOM 1650 O O . ALA A 1 206 ? -13.049 17.389 29.051 1.00 43.38 206 ALA A O 1
ATOM 1651 N N . GLY A 1 207 ? -10.894 17.984 29.264 1.00 41.31 207 GLY A N 1
ATOM 1652 C CA . GLY A 1 207 ? -11.159 19.293 29.870 1.00 41.31 207 GLY A CA 1
ATOM 1653 C C . GLY A 1 207 ? -12.214 20.101 29.091 1.00 41.31 207 GLY A C 1
ATOM 1654 O O . GLY A 1 207 ? -12.394 19.878 27.890 1.00 41.31 207 GLY A O 1
ATOM 1655 N N . PRO A 1 208 ? -12.934 21.032 29.747 1.00 37.25 208 PRO A N 1
ATOM 1656 C CA . PRO A 1 208 ? -14.081 21.704 29.147 1.00 37.25 208 PRO A CA 1
ATOM 1657 C C . PRO A 1 208 ? -13.695 22.325 27.801 1.00 37.25 208 PRO A C 1
ATOM 1659 O O . PRO A 1 208 ? -12.874 23.235 27.734 1.00 37.25 208 PRO A O 1
ATOM 1662 N N . LEU A 1 209 ? -14.309 21.825 26.724 1.00 44.31 209 LEU A N 1
ATOM 1663 C CA . LEU A 1 209 ? -14.095 22.256 25.336 1.00 44.31 209 LEU A CA 1
ATOM 1664 C C . LEU A 1 209 ? -14.658 23.657 25.033 1.00 44.31 209 LEU A C 1
ATOM 1666 O O . LEU A 1 209 ? -14.811 24.023 23.872 1.00 44.31 209 LEU A O 1
ATOM 1670 N N . LEU A 1 210 ? -14.968 24.447 26.060 1.00 38.16 210 LEU A N 1
ATOM 1671 C CA . LEU A 1 210 ? -15.447 25.812 25.912 1.00 38.16 210 LEU A CA 1
ATOM 1672 C C . LEU A 1 210 ? -14.372 26.773 26.427 1.00 38.16 210 LEU A C 1
ATOM 1674 O O . LEU A 1 210 ? -13.911 26.598 27.562 1.00 38.16 210 LEU A O 1
ATOM 1678 N N . PRO A 1 211 ? -14.002 27.830 25.676 1.00 37.34 211 PRO A N 1
ATOM 1679 C CA . PRO A 1 211 ? -13.439 28.996 26.331 1.00 37.34 211 PRO A CA 1
ATOM 1680 C C . PRO A 1 211 ? -14.467 29.437 27.375 1.00 37.34 211 PRO A C 1
ATOM 1682 O O . PRO A 1 211 ? -15.656 29.561 27.070 1.00 37.34 211 PRO A O 1
ATOM 1685 N N . LYS A 1 212 ? -14.033 29.632 28.626 1.00 40.16 212 LYS A N 1
ATOM 1686 C CA . LYS A 1 212 ? -14.855 30.351 29.601 1.00 40.16 212 LYS A CA 1
ATOM 1687 C C . LYS A 1 212 ? -15.230 31.659 28.919 1.00 40.16 212 LYS A C 1
ATOM 1689 O O . LYS A 1 212 ? -14.343 32.468 28.663 1.00 40.16 212 LYS A O 1
ATOM 1694 N N . SER A 1 213 ? -16.504 31.834 28.575 1.00 40.44 213 SER A N 1
ATOM 1695 C CA . SER A 1 213 ? -17.006 33.128 28.146 1.00 40.44 213 SER A CA 1
ATOM 1696 C C . SER A 1 213 ? -16.680 34.086 29.285 1.00 40.44 213 SER A C 1
ATOM 1698 O O . SER A 1 213 ? -17.288 34.000 30.358 1.00 40.44 213 SER A O 1
ATOM 1700 N N . SER A 1 214 ? -15.671 34.930 29.098 1.00 36.78 214 SER A N 1
ATOM 1701 C CA . SER A 1 214 ? -15.491 36.114 29.916 1.00 36.78 214 SER A CA 1
ATOM 1702 C C . SER A 1 214 ? -16.785 36.900 29.768 1.00 36.78 214 SER A C 1
ATOM 1704 O O . SER A 1 214 ? -17.091 37.413 28.692 1.00 36.78 214 SER A O 1
ATOM 1706 N N . ARG A 1 215 ? -17.603 36.870 30.824 1.00 40.69 215 ARG A N 1
ATOM 1707 C CA . ARG A 1 215 ? -18.697 37.819 30.978 1.00 40.69 215 ARG A CA 1
ATOM 1708 C C . ARG A 1 215 ? -18.079 39.219 30.952 1.00 40.69 215 ARG A C 1
ATOM 1710 O O . ARG A 1 215 ? -16.984 39.395 31.484 1.00 40.69 215 ARG A O 1
ATOM 1717 N N . LEU A 1 216 ? -18.794 40.100 30.256 1.00 38.53 216 LEU A N 1
ATOM 1718 C CA . LEU A 1 216 ? -18.608 41.545 30.118 1.00 38.53 216 LEU A CA 1
ATOM 1719 C C . LEU A 1 216 ? -18.003 42.211 31.357 1.00 38.53 216 LEU A C 1
ATOM 1721 O O . LEU A 1 216 ? -18.454 41.864 32.473 1.00 38.53 216 LEU A O 1
#

Sequence (216 aa):
MKIRQFQAPNDSSFTPFKLRFSRPEKAEDNFFSILIGANGTRKSRTLRDIIDLASRMASREALEYGNKAGGLELWGGSLELRSIRKIIALSGVATDRFPSRLTLRGKRDRGDLYSYIGPRTENNLVSRVQSINRVALSLLQASDQIHHRGRAISALLKIIGGFNRIEFTFRANDDLQAKLSTTQLLNRFRKANAEHRGFSWDEREAGPLLPKSSRL

Secondary structure (DSSP, 8-state):
-EEEEEE----TTS---EEEPPPPSSSSS---------TTS-HHHHHHHHHHHHHHHHTTGGGS-TTTS-EEEEES-TTGGG----EEEE-SSTT--PPPGGGGTT-GGGTTTEEEESSB-TTS-B-HHHHHHHHHHHHHHTHHHHHHHHHHHHHHHHHHHS-S---------TTS--S--HHHHHHHHHHHHHH-TT----TTTS--SS------

Radius of gyration: 22.78 Å; chains: 1; bounding box: 49×64×60 Å

pLDDT: mean 70.38, std 14.15, range [36.78, 94.38]